Protein AF-A0A8S3EVX1-F1 (afdb_monomer)

Mean predicted aligned error: 17.31 Å

Radius of gyration: 25.65 Å; Cα contacts (8 Å, |Δi|>4): 142; chains: 1; bounding box: 61×41×68 Å

Structure (mmCIF, N/CA/C/O backbone):
data_AF-A0A8S3EVX1-F1
#
_entry.id   AF-A0A8S3EVX1-F1
#
loop_
_atom_site.group_PDB
_atom_site.id
_atom_site.type_symbol
_atom_site.label_atom_id
_atom_site.label_alt_id
_atom_site.label_comp_id
_atom_site.label_asym_id
_atom_site.label_entity_id
_atom_site.label_seq_id
_atom_site.pdbx_PDB_ins_code
_atom_site.Cartn_x
_atom_site.Cartn_y
_atom_site.Cartn_z
_atom_site.occupancy
_atom_site.B_iso_or_equiv
_atom_site.auth_seq_id
_atom_site.auth_comp_id
_atom_site.auth_asym_id
_atom_site.auth_atom_id
_atom_site.pdbx_PDB_model_num
ATOM 1 N N . THR A 1 1 ? -32.266 14.101 -33.138 1.00 54.75 1 THR A N 1
ATOM 2 C CA . THR A 1 1 ? -31.488 12.874 -32.841 1.00 54.75 1 THR A CA 1
ATOM 3 C C . THR A 1 1 ? -31.771 11.892 -33.960 1.00 54.75 1 THR A C 1
ATOM 5 O O . THR A 1 1 ? -32.894 11.907 -34.435 1.00 54.75 1 THR A O 1
ATOM 8 N N . ARG A 1 2 ? -30.788 11.143 -34.479 1.00 67.00 2 ARG A N 1
ATOM 9 C CA . ARG A 1 2 ? -31.071 10.171 -35.553 1.00 67.00 2 ARG A CA 1
ATOM 10 C C . ARG A 1 2 ? -31.815 8.979 -34.958 1.00 67.00 2 ARG A C 1
ATOM 12 O O . ARG A 1 2 ? -31.273 8.331 -34.065 1.00 67.00 2 ARG A O 1
ATOM 19 N N . ASP A 1 3 ? -33.010 8.703 -35.459 1.00 73.19 3 ASP A N 1
ATOM 20 C CA . ASP A 1 3 ? -33.790 7.548 -35.031 1.00 73.19 3 ASP A CA 1
ATOM 21 C C . ASP A 1 3 ? -33.287 6.299 -35.757 1.00 73.19 3 ASP A C 1
ATOM 23 O O . ASP A 1 3 ? -33.239 6.238 -36.987 1.00 73.19 3 ASP A O 1
ATOM 27 N N . PHE A 1 4 ? -32.838 5.306 -34.989 1.00 82.31 4 PHE A N 1
ATOM 28 C CA . PHE A 1 4 ? -32.376 4.035 -35.539 1.00 82.31 4 PHE A CA 1
ATOM 29 C C . PHE A 1 4 ? -33.546 3.062 -35.619 1.00 82.31 4 PHE A C 1
ATOM 31 O O . PHE A 1 4 ? -34.133 2.717 -34.596 1.00 82.31 4 PHE A O 1
ATOM 38 N N . ILE A 1 5 ? -33.829 2.564 -36.821 1.00 82.75 5 ILE A N 1
ATOM 39 C CA . ILE A 1 5 ? -34.886 1.577 -37.059 1.00 82.75 5 ILE A CA 1
ATOM 40 C C . ILE A 1 5 ? -34.260 0.180 -37.098 1.00 82.75 5 ILE A C 1
ATOM 42 O O . ILE A 1 5 ? -33.255 -0.049 -37.774 1.00 82.75 5 ILE A O 1
ATOM 46 N N . CYS A 1 6 ? -34.834 -0.761 -36.348 1.00 84.94 6 CYS A N 1
ATOM 47 C CA . CYS A 1 6 ? -34.442 -2.165 -36.411 1.00 84.94 6 CYS A CA 1
ATOM 48 C C . CYS A 1 6 ? -35.061 -2.823 -37.652 1.00 84.94 6 CYS A C 1
ATOM 50 O O . CYS A 1 6 ? -36.280 -2.897 -37.765 1.00 84.94 6 CYS A O 1
ATOM 52 N N . GLN A 1 7 ? -34.232 -3.346 -38.558 1.00 79.06 7 GLN A N 1
ATOM 53 C CA . GLN A 1 7 ? -34.707 -4.024 -39.774 1.00 79.06 7 GLN A CA 1
ATOM 54 C C . GLN A 1 7 ? -35.279 -5.428 -39.508 1.00 79.06 7 GLN A C 1
ATOM 56 O O . GLN A 1 7 ? -36.082 -5.915 -40.292 1.00 79.06 7 GLN A O 1
ATOM 61 N N . ASN A 1 8 ? -34.960 -6.040 -38.360 1.00 72.56 8 ASN A N 1
ATOM 62 C CA . ASN A 1 8 ? -35.580 -7.298 -37.911 1.00 72.56 8 ASN A CA 1
ATOM 63 C C . ASN A 1 8 ? -36.990 -7.082 -37.315 1.00 72.56 8 ASN A C 1
ATOM 65 O O . ASN A 1 8 ? -37.604 -8.008 -36.787 1.00 72.56 8 ASN A O 1
ATOM 69 N N . GLY A 1 9 ? -37.501 -5.848 -37.377 1.00 56.19 9 GLY A N 1
ATOM 70 C CA . GLY A 1 9 ? -38.750 -5.382 -36.781 1.00 56.19 9 GLY A CA 1
ATOM 71 C C . GLY A 1 9 ? -40.049 -5.911 -37.396 1.00 56.19 9 GLY A C 1
ATOM 72 O O . GLY A 1 9 ? -41.082 -5.298 -37.163 1.00 56.19 9 GLY A O 1
ATOM 73 N N . GLN A 1 10 ? -40.043 -7.032 -38.123 1.00 54.62 10 GLN A N 1
ATOM 74 C CA . GLN A 1 10 ? -41.270 -7.827 -38.283 1.00 54.62 10 GLN A CA 1
ATOM 75 C C . GLN A 1 10 ? -41.514 -8.755 -37.072 1.00 54.62 10 GLN A C 1
ATOM 77 O O . GLN A 1 10 ? -42.650 -9.155 -36.863 1.00 54.62 10 GLN A O 1
ATOM 82 N N . ASN A 1 11 ? -40.503 -9.004 -36.214 1.00 46.06 11 ASN A N 1
ATOM 83 C CA . ASN A 1 11 ? -40.598 -9.881 -35.032 1.00 46.06 11 ASN A CA 1
ATOM 84 C C . ASN A 1 11 ? -39.989 -9.254 -33.747 1.00 46.06 11 ASN A C 1
ATOM 86 O O . ASN A 1 11 ? -39.014 -9.758 -33.194 1.00 46.06 11 ASN A O 1
ATOM 90 N N . GLY A 1 12 ? -40.539 -8.141 -33.252 1.00 56.91 12 GLY A N 1
ATOM 91 C CA . GLY A 1 12 ? -40.397 -7.755 -31.831 1.00 56.91 12 GLY A CA 1
ATOM 92 C C . GLY A 1 12 ? -39.123 -7.023 -31.373 1.00 56.91 12 GLY A C 1
ATOM 93 O O . GLY A 1 12 ? -39.062 -6.609 -30.223 1.00 56.91 12 GLY A O 1
ATOM 94 N N . GLY A 1 13 ? -3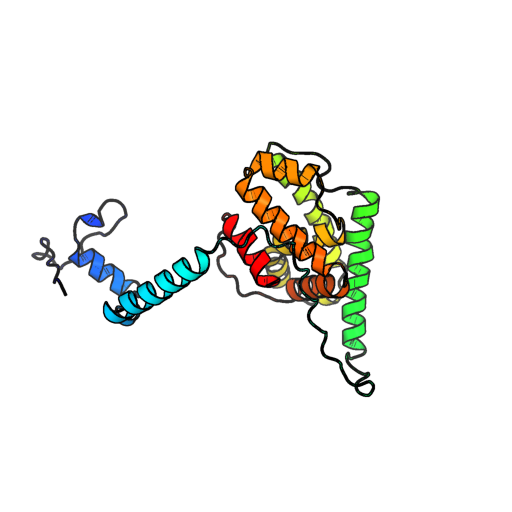8.129 -6.776 -32.232 1.00 63.50 13 GLY A N 1
ATOM 95 C CA . GLY A 1 13 ? -37.056 -5.819 -31.908 1.00 63.50 13 GLY A CA 1
ATOM 96 C C . GLY A 1 13 ? -36.052 -6.248 -30.819 1.00 63.50 13 GLY A C 1
ATOM 97 O O . GLY A 1 13 ? -35.490 -5.383 -30.149 1.00 63.50 13 GLY A O 1
ATOM 98 N N . ASP A 1 14 ? -35.751 -7.545 -30.698 1.00 77.00 14 ASP A N 1
ATOM 99 C CA . ASP A 1 14 ? -34.819 -8.107 -29.702 1.00 77.00 14 ASP A CA 1
ATOM 100 C C . ASP A 1 14 ? -33.567 -8.758 -30.326 1.00 77.00 14 ASP A C 1
ATOM 102 O O . ASP A 1 14 ? -33.247 -9.927 -30.104 1.00 77.00 14 ASP A O 1
ATOM 106 N N . CYS A 1 15 ? -32.804 -8.009 -31.130 1.00 86.94 15 CYS A N 1
ATOM 107 C CA . CYS A 1 15 ? -31.547 -8.538 -31.670 1.00 86.94 15 CYS A CA 1
ATOM 108 C C . CYS A 1 15 ? -30.557 -8.901 -30.548 1.00 86.94 15 CYS A C 1
ATOM 110 O O . CYS A 1 15 ? -30.296 -8.100 -29.646 1.00 86.94 15 CYS A O 1
ATOM 112 N N . LEU A 1 16 ? -29.921 -10.072 -30.655 1.00 85.50 16 LEU A N 1
ATOM 113 C CA . LEU A 1 16 ? -28.895 -10.518 -29.715 1.00 85.50 16 LEU A CA 1
ATOM 114 C C . LEU A 1 16 ? -27.631 -9.639 -29.810 1.00 85.50 16 LEU A C 1
ATOM 116 O O . LEU A 1 16 ? -26.871 -9.703 -30.777 1.00 85.50 16 LEU A O 1
ATOM 120 N N . ILE A 1 17 ? -27.370 -8.835 -28.775 1.00 87.69 17 ILE A N 1
ATOM 121 C CA . ILE A 1 17 ? -26.195 -7.951 -28.703 1.00 87.69 17 ILE A CA 1
ATOM 122 C C . ILE A 1 17 ? -25.054 -8.629 -27.928 1.00 87.69 17 ILE A C 1
ATOM 124 O O . ILE A 1 17 ? -25.001 -8.543 -26.695 1.00 87.69 17 ILE A O 1
ATOM 128 N N . THR A 1 18 ? -24.123 -9.250 -28.659 1.00 85.62 18 THR A N 1
ATOM 129 C CA . THR A 1 18 ? -22.833 -9.775 -28.156 1.00 85.62 18 THR A CA 1
ATOM 130 C C . THR A 1 18 ? -21.646 -8.971 -28.695 1.00 85.62 18 THR A C 1
ATOM 132 O O . THR A 1 18 ? -21.810 -8.119 -29.569 1.00 85.62 18 THR A O 1
ATOM 135 N N . TYR A 1 19 ? -20.425 -9.256 -28.226 1.00 85.00 19 TYR A N 1
ATOM 136 C CA . TYR A 1 19 ? -19.199 -8.626 -28.739 1.00 85.00 19 TYR A CA 1
ATOM 137 C C . TYR A 1 19 ? -19.076 -8.699 -30.274 1.00 85.00 19 TYR A C 1
ATOM 139 O O . TYR A 1 19 ? -18.736 -7.693 -30.900 1.00 85.00 19 TYR A O 1
ATOM 147 N N . LYS A 1 20 ? -19.414 -9.855 -30.869 1.00 80.88 20 LYS A N 1
ATOM 148 C CA . LYS A 1 20 ? -19.342 -10.091 -32.321 1.00 80.88 20 LYS A CA 1
ATOM 149 C C . LYS A 1 20 ? -20.472 -9.389 -33.089 1.00 80.88 20 LYS A C 1
ATOM 151 O O . LYS A 1 20 ? -20.213 -8.787 -34.124 1.00 80.88 20 LYS A O 1
ATOM 156 N N . TYR A 1 21 ? -21.702 -9.399 -32.564 1.00 82.31 21 TYR A N 1
ATOM 157 C CA . TYR A 1 21 ? -22.899 -8.949 -33.300 1.00 82.31 21 TYR A CA 1
ATOM 158 C C . TYR A 1 21 ? -23.427 -7.559 -32.901 1.00 82.31 21 TYR A C 1
ATOM 160 O O . TYR A 1 21 ? -24.409 -7.071 -33.452 1.00 82.31 21 TYR A O 1
ATOM 168 N N . ARG A 1 22 ? -22.765 -6.850 -31.977 1.00 87.44 22 ARG A N 1
ATOM 169 C CA . ARG A 1 22 ? -23.201 -5.515 -31.511 1.00 87.44 22 ARG A CA 1
ATOM 170 C C . ARG A 1 22 ? -23.267 -4.438 -32.596 1.00 87.44 22 ARG A C 1
ATOM 172 O O . ARG A 1 22 ? -23.933 -3.433 -32.389 1.00 87.44 22 ARG A O 1
ATOM 179 N N . ARG A 1 23 ? -22.565 -4.594 -33.722 1.00 88.69 23 ARG A N 1
ATOM 180 C CA . ARG A 1 23 ? -22.612 -3.633 -34.843 1.00 88.69 23 ARG A CA 1
ATOM 181 C C . ARG A 1 23 ? -23.749 -3.918 -35.829 1.00 88.69 23 ARG A C 1
ATOM 183 O O . ARG A 1 23 ? -24.025 -3.073 -36.668 1.00 88.69 23 ARG A O 1
ATOM 190 N N . SER A 1 24 ? -24.412 -5.069 -35.710 1.00 87.12 24 SER A N 1
ATOM 191 C CA . SER A 1 24 ? -25.430 -5.526 -36.660 1.00 87.12 24 SER A CA 1
ATOM 192 C C . SER A 1 24 ? -26.769 -4.798 -36.512 1.00 87.12 24 SER A C 1
ATOM 194 O O . SER A 1 24 ? -27.521 -4.716 -37.473 1.00 87.12 24 SER A O 1
ATOM 196 N N . CYS A 1 25 ? -27.080 -4.249 -35.333 1.00 90.38 25 CYS A N 1
ATOM 197 C CA . CYS A 1 25 ? -28.297 -3.464 -35.128 1.00 90.38 25 CYS A CA 1
ATOM 198 C C . CYS A 1 25 ? -28.059 -2.307 -34.151 1.00 90.38 25 CYS A C 1
ATOM 200 O O . CYS A 1 25 ? -27.952 -2.507 -32.939 1.00 90.38 25 CYS A O 1
ATOM 202 N N . ASN A 1 26 ? -28.018 -1.080 -34.680 1.00 88.94 26 ASN A N 1
ATOM 203 C CA . ASN A 1 26 ? -27.838 0.130 -33.873 1.00 88.94 26 ASN A CA 1
ATOM 204 C C . ASN A 1 26 ? -29.051 0.421 -32.976 1.00 88.94 26 ASN A C 1
ATOM 206 O O . ASN A 1 26 ? -28.868 0.890 -31.856 1.00 88.94 26 ASN A O 1
ATOM 210 N N . CYS A 1 27 ? -30.264 0.084 -33.430 1.00 89.75 27 CYS A N 1
ATOM 211 C CA . CYS A 1 27 ? -31.504 0.264 -32.671 1.00 89.75 27 CYS A CA 1
ATOM 212 C C . CYS A 1 27 ? -31.501 -0.571 -31.378 1.00 89.75 27 CYS A C 1
ATOM 214 O O . CYS A 1 27 ? -31.505 -0.021 -30.277 1.00 89.75 27 CYS A O 1
ATOM 216 N N . CYS A 1 28 ? -31.378 -1.899 -31.492 1.00 90.44 28 CYS A N 1
ATOM 217 C CA . CYS A 1 28 ? -31.376 -2.798 -30.333 1.00 90.44 28 CYS A CA 1
ATOM 218 C C . CYS A 1 28 ? -30.147 -2.593 -29.435 1.00 90.44 28 CYS A C 1
ATOM 220 O O . CYS A 1 28 ? -30.240 -2.739 -28.216 1.00 90.44 28 CYS A O 1
ATOM 222 N N . ARG A 1 29 ? -28.996 -2.207 -30.006 1.00 91.81 29 ARG A N 1
ATOM 223 C CA . ARG A 1 29 ? -27.819 -1.821 -29.216 1.00 91.81 29 ARG A CA 1
ATOM 224 C C . ARG A 1 29 ? -28.113 -0.602 -28.346 1.00 91.81 29 ARG A C 1
ATOM 226 O O . ARG A 1 29 ? -27.824 -0.644 -27.153 1.00 91.81 29 ARG A O 1
ATOM 233 N N . LEU A 1 30 ? -28.683 0.453 -28.926 1.00 90.38 30 LEU A N 1
ATOM 234 C CA . LEU A 1 30 ? -29.027 1.671 -28.197 1.00 90.38 30 LEU A CA 1
ATOM 235 C C . LEU A 1 30 ? -30.086 1.391 -27.118 1.00 90.38 30 LEU A C 1
ATOM 237 O O . LEU A 1 30 ? -29.926 1.825 -25.980 1.00 90.38 30 LEU A O 1
ATOM 241 N N . ALA A 1 31 ? -31.106 0.587 -27.428 1.00 88.69 31 ALA A N 1
ATOM 242 C CA . ALA A 1 31 ? -32.104 0.155 -26.449 1.00 88.69 31 ALA A CA 1
ATOM 243 C C . ALA A 1 31 ? -31.476 -0.628 -25.280 1.00 88.69 31 ALA A C 1
ATOM 245 O O . ALA A 1 31 ? -31.817 -0.400 -24.119 1.00 88.69 31 ALA A O 1
ATOM 246 N N . LYS A 1 32 ? -30.513 -1.520 -25.557 1.00 89.69 32 LYS A N 1
ATOM 247 C CA . LYS A 1 32 ? -29.765 -2.237 -24.512 1.00 89.69 32 LYS A CA 1
ATOM 248 C C . LYS A 1 32 ? -28.934 -1.287 -23.645 1.00 89.69 32 LYS A C 1
ATOM 250 O O . LYS A 1 32 ? -28.920 -1.484 -22.438 1.00 89.69 32 LYS A O 1
ATOM 255 N N . CYS A 1 33 ? -28.298 -0.258 -24.216 1.00 91.56 33 CYS A N 1
ATOM 256 C CA . CYS A 1 33 ? -27.561 0.762 -23.455 1.00 91.56 33 CYS A CA 1
ATOM 257 C C . CYS A 1 33 ? -28.442 1.444 -22.393 1.00 91.56 33 CYS A C 1
ATOM 259 O O . CYS A 1 33 ? -28.028 1.580 -21.245 1.00 91.56 33 CYS A O 1
ATOM 261 N N . PHE A 1 34 ? -29.678 1.807 -22.743 1.00 89.69 34 PHE A N 1
ATOM 262 C CA . PHE A 1 34 ? -30.626 2.361 -21.771 1.00 89.69 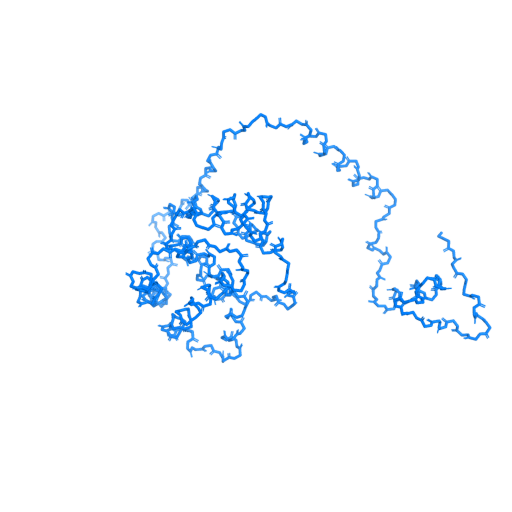34 PHE A CA 1
ATOM 263 C C . PHE A 1 34 ? -31.099 1.315 -20.752 1.00 89.69 34 PHE A C 1
ATOM 265 O O . PHE A 1 34 ? -31.169 1.614 -19.563 1.00 89.69 34 PHE A O 1
ATOM 272 N N . ARG A 1 35 ? -31.348 0.070 -21.184 1.00 88.06 35 ARG A N 1
ATOM 273 C CA . ARG A 1 35 ? -31.759 -1.041 -20.304 1.00 88.06 35 ARG A CA 1
ATOM 274 C C . ARG A 1 35 ? -30.731 -1.356 -19.215 1.00 88.06 35 ARG A C 1
ATOM 276 O O . ARG A 1 35 ? -31.119 -1.712 -18.111 1.00 88.06 35 ARG A O 1
ATOM 283 N N . VAL A 1 36 ? -29.437 -1.214 -19.515 1.00 89.56 36 VAL A N 1
ATOM 284 C CA . VAL A 1 36 ? -28.352 -1.388 -18.530 1.00 89.56 36 VAL A CA 1
ATOM 285 C C . VAL A 1 36 ? -28.108 -0.139 -17.669 1.00 89.56 36 VAL A C 1
ATOM 287 O O . VAL A 1 36 ? -27.179 -0.129 -16.872 1.00 89.56 36 VAL A O 1
ATOM 290 N N . GLY A 1 37 ? -28.925 0.912 -17.816 1.00 89.88 37 GLY A N 1
ATOM 291 C CA . GLY A 1 37 ? -28.931 2.073 -16.922 1.00 89.88 37 GLY A CA 1
ATOM 292 C C . GLY A 1 37 ? -28.188 3.315 -17.419 1.00 89.88 37 GLY A C 1
ATOM 293 O O . GLY A 1 37 ? -28.047 4.269 -16.655 1.00 89.88 37 GLY A O 1
ATOM 294 N N . MET A 1 38 ? -27.728 3.364 -18.678 1.00 93.00 38 MET A N 1
ATOM 295 C CA . MET A 1 38 ? -27.122 4.591 -19.218 1.00 93.00 38 MET A CA 1
ATOM 296 C C . MET A 1 38 ? -28.178 5.698 -19.327 1.00 93.00 38 MET A C 1
ATOM 298 O O . MET A 1 38 ? -29.242 5.482 -19.900 1.00 93.00 38 MET A O 1
ATOM 302 N N . LYS A 1 39 ? -27.892 6.901 -18.820 1.00 89.25 39 LYS A N 1
ATOM 303 C CA . LYS A 1 39 ? -28.819 8.044 -18.867 1.00 89.25 39 LYS A CA 1
ATOM 304 C C . LYS A 1 39 ? -28.358 9.082 -19.883 1.00 89.25 39 LYS A C 1
ATOM 306 O O . LYS A 1 39 ? -27.213 9.522 -19.847 1.00 89.25 39 LYS A O 1
ATOM 311 N N . LYS A 1 40 ? -29.273 9.535 -20.748 1.00 85.88 40 LYS A N 1
ATOM 312 C CA . LYS A 1 40 ? -28.997 10.607 -21.723 1.00 85.88 40 LYS A CA 1
ATOM 313 C C . LYS A 1 40 ? -28.598 11.922 -21.040 1.00 85.88 40 LYS A C 1
ATOM 315 O O . LYS A 1 40 ? -27.782 12.646 -21.585 1.00 85.88 40 LYS A O 1
ATOM 320 N N . SER A 1 41 ? -29.116 12.185 -19.838 1.00 83.31 41 SER A N 1
ATOM 321 C CA . SER A 1 41 ? -28.788 13.370 -19.032 1.00 83.31 41 SER A CA 1
ATOM 322 C C . SER A 1 41 ? -27.327 13.440 -18.575 1.00 83.31 41 SER A C 1
ATOM 324 O O . SER A 1 41 ? -26.903 14.481 -18.099 1.00 83.31 41 SER A O 1
ATOM 326 N N . PHE A 1 42 ? -26.563 12.347 -18.679 1.00 85.25 42 PHE A N 1
ATOM 327 C CA . PHE A 1 42 ? -25.130 12.317 -18.356 1.00 85.25 42 PHE A CA 1
ATOM 328 C C . PHE A 1 42 ? -24.237 12.400 -19.600 1.00 85.25 42 PHE A C 1
ATOM 330 O O . PHE A 1 42 ? -23.014 12.317 -19.500 1.00 85.25 42 PHE A O 1
ATOM 337 N N . ILE A 1 43 ? -24.837 12.560 -20.781 1.00 85.62 43 ILE A N 1
ATOM 338 C CA . ILE A 1 43 ? -24.121 12.885 -22.010 1.00 85.62 43 ILE A CA 1
ATOM 339 C C . ILE A 1 43 ? -24.107 14.407 -22.111 1.00 85.62 43 ILE A C 1
ATOM 341 O O . ILE A 1 43 ? -25.172 15.015 -22.160 1.00 85.62 43 ILE A O 1
ATOM 345 N N . LEU A 1 44 ? -22.910 14.997 -22.146 1.00 85.75 44 LEU A N 1
ATOM 346 C CA . LEU A 1 44 ? -22.753 16.440 -22.334 1.00 85.75 44 LEU A CA 1
ATOM 347 C C . LEU A 1 44 ? -23.465 16.879 -23.607 1.00 85.75 44 LEU A C 1
ATOM 349 O O . LEU A 1 44 ? -23.314 16.248 -24.661 1.00 85.75 44 LEU A O 1
ATOM 353 N N . THR A 1 45 ? -24.191 17.978 -23.494 1.00 88.19 45 THR A N 1
ATOM 354 C CA . THR A 1 45 ? -24.701 18.720 -24.643 1.00 88.19 45 THR A CA 1
ATOM 355 C C . THR A 1 45 ? -23.546 19.236 -25.502 1.00 88.19 45 THR A C 1
ATOM 357 O O . THR A 1 45 ? -22.384 19.265 -25.073 1.00 88.19 45 THR A O 1
ATOM 360 N N . ASP A 1 46 ? -23.846 19.608 -26.744 1.00 87.88 46 ASP A N 1
ATOM 361 C CA . ASP A 1 46 ? -22.818 20.122 -27.647 1.00 87.88 46 ASP A CA 1
ATOM 362 C C . ASP A 1 46 ? -22.236 21.441 -27.102 1.00 87.88 46 ASP A C 1
ATOM 364 O O . ASP A 1 46 ? -21.019 21.636 -27.145 1.00 87.88 46 ASP A O 1
ATOM 368 N N . GLU A 1 47 ? -23.061 22.261 -26.444 1.00 88.12 47 GLU A N 1
ATOM 369 C CA . GLU A 1 47 ? -22.661 23.498 -25.768 1.00 88.12 47 GLU A CA 1
ATOM 370 C C . GLU A 1 47 ? -21.733 23.243 -24.561 1.00 88.12 47 GLU A C 1
ATOM 372 O O . GLU A 1 47 ? -20.698 23.904 -24.399 1.00 88.12 47 GLU A O 1
ATOM 377 N N . GLU A 1 48 ? -22.050 22.257 -23.714 1.00 85.44 48 GLU A N 1
ATOM 378 C CA . GLU A 1 48 ? -21.208 21.878 -22.568 1.00 85.44 48 GLU A CA 1
ATOM 379 C C . GLU A 1 48 ? -19.884 21.248 -23.013 1.00 85.44 48 GLU A C 1
ATOM 381 O O . GLU A 1 48 ? -18.832 21.490 -22.408 1.00 85.44 48 GLU A O 1
ATOM 386 N N . ARG A 1 49 ? -19.909 20.448 -24.086 1.00 85.94 49 ARG A N 1
ATOM 387 C CA . ARG A 1 49 ? -18.701 19.869 -24.682 1.00 85.94 49 ARG A CA 1
ATOM 388 C C . ARG A 1 49 ? -17.804 20.966 -25.243 1.00 85.94 49 ARG A C 1
ATOM 390 O O . ARG A 1 49 ? -16.597 20.922 -25.006 1.00 85.94 49 ARG A O 1
ATOM 397 N N . GLU A 1 50 ? -18.359 21.939 -25.958 1.00 87.38 50 GLU A N 1
ATOM 398 C CA . GLU A 1 50 ? -17.586 23.056 -26.499 1.00 87.38 50 GLU A CA 1
ATOM 399 C C . GLU A 1 50 ? -16.977 23.910 -25.378 1.00 87.38 50 GLU A C 1
ATOM 401 O O . GLU A 1 50 ? -15.792 24.242 -25.429 1.00 87.38 50 GLU A O 1
ATOM 406 N N . SER A 1 51 ? -17.740 24.174 -24.315 1.00 86.00 51 SER A N 1
ATOM 407 C CA . SER A 1 51 ? -17.254 24.897 -23.134 1.00 86.00 51 SER A CA 1
ATOM 408 C C . SER A 1 51 ? -16.109 24.152 -22.440 1.00 86.00 51 SER A C 1
ATOM 410 O O . SER A 1 51 ? -15.063 24.739 -22.155 1.00 86.00 51 SER A O 1
ATOM 412 N N . ARG A 1 52 ? -16.239 22.830 -22.251 1.00 82.69 52 ARG A N 1
ATOM 413 C CA . ARG A 1 52 ? -15.154 21.991 -21.718 1.00 82.69 52 ARG A CA 1
ATOM 414 C C . ARG A 1 52 ? -13.930 22.012 -22.635 1.00 82.69 52 ARG A C 1
ATOM 416 O O . ARG A 1 52 ? -12.810 22.129 -22.144 1.00 82.69 52 ARG A O 1
ATOM 423 N N . ASN A 1 53 ? -14.122 21.921 -23.949 1.00 84.62 53 ASN A N 1
ATOM 424 C CA . ASN A 1 53 ? -13.028 21.945 -24.919 1.00 84.62 53 ASN A CA 1
ATOM 425 C C . ASN A 1 53 ? -12.283 23.286 -24.913 1.00 84.62 53 ASN A C 1
ATOM 427 O O . ASN A 1 53 ? -11.056 23.275 -24.991 1.00 84.62 53 ASN A O 1
ATOM 431 N N . LYS A 1 54 ? -12.987 24.416 -24.757 1.00 86.81 54 LYS A N 1
ATOM 432 C CA . LYS A 1 54 ? -12.378 25.748 -24.595 1.00 86.81 54 LYS A CA 1
ATOM 433 C C . LYS A 1 54 ? -11.514 25.814 -23.338 1.00 86.81 54 LYS A C 1
ATOM 435 O O . LYS A 1 54 ? -10.338 26.145 -23.439 1.00 86.81 54 LYS A O 1
ATOM 440 N N . VAL A 1 55 ? -12.036 25.370 -22.193 1.00 81.75 55 VAL A N 1
ATOM 441 C CA . VAL A 1 55 ? -11.272 25.313 -20.931 1.00 81.75 55 VAL A CA 1
ATOM 442 C C . VAL A 1 55 ? -10.045 24.402 -21.057 1.00 81.75 55 VAL A C 1
ATOM 444 O O . VAL A 1 55 ? -8.954 24.750 -20.607 1.00 81.75 55 VAL A O 1
ATOM 447 N N . VAL A 1 56 ? -10.182 23.241 -21.701 1.00 75.94 56 VAL A N 1
ATOM 448 C CA . VAL A 1 56 ? -9.062 22.314 -21.926 1.00 75.94 56 VAL A CA 1
ATOM 449 C C . VAL A 1 56 ? -8.028 22.910 -22.884 1.00 75.94 56 VAL A C 1
ATOM 451 O O . VAL A 1 56 ? -6.832 22.767 -22.633 1.00 75.94 56 VAL A O 1
ATOM 454 N N . ALA A 1 57 ? -8.451 23.589 -23.951 1.00 80.44 57 ALA A N 1
ATOM 455 C CA . ALA A 1 57 ? -7.558 24.261 -24.891 1.00 80.44 57 ALA A CA 1
ATOM 456 C C . ALA A 1 57 ? -6.807 25.420 -24.221 1.00 80.44 57 ALA A C 1
ATOM 458 O O . ALA A 1 57 ? -5.586 25.502 -24.340 1.00 80.44 57 ALA A O 1
ATOM 459 N N . GLU A 1 58 ? -7.493 26.249 -23.434 1.00 80.94 58 GLU A N 1
ATOM 460 C CA . GLU A 1 58 ? -6.875 27.307 -22.631 1.00 80.94 58 GLU A CA 1
ATOM 461 C C . GLU A 1 58 ? -5.882 26.742 -21.608 1.00 80.94 58 GLU A C 1
ATOM 463 O O . GLU A 1 58 ? -4.770 27.253 -21.475 1.00 80.94 58 GLU A O 1
ATOM 468 N N . ASN A 1 59 ? -6.225 25.646 -20.928 1.00 72.00 59 ASN A N 1
ATOM 469 C CA . ASN A 1 59 ? -5.318 24.975 -19.996 1.00 72.00 59 ASN A CA 1
ATOM 470 C C . ASN A 1 59 ? -4.114 24.340 -20.708 1.00 72.00 59 ASN A C 1
ATOM 472 O O . ASN A 1 59 ? -3.009 24.352 -20.169 1.00 72.00 59 ASN A O 1
ATOM 476 N N . ARG A 1 60 ? -4.284 23.828 -21.933 1.00 74.25 60 ARG A N 1
ATOM 477 C CA . ARG A 1 60 ? -3.177 23.340 -22.773 1.00 74.25 60 ARG A CA 1
ATOM 478 C C . ARG A 1 60 ? -2.270 24.477 -23.241 1.00 74.25 60 ARG A C 1
ATOM 480 O O . ARG A 1 60 ? -1.057 24.313 -23.204 1.00 74.25 60 ARG A O 1
ATOM 487 N N . LEU A 1 61 ? -2.823 25.636 -23.595 1.00 73.19 61 LEU A N 1
ATOM 488 C CA . LEU A 1 61 ? -2.044 26.833 -23.935 1.00 73.19 61 LEU A CA 1
ATOM 489 C C . LEU A 1 61 ? -1.281 27.381 -22.719 1.00 73.19 61 LEU A C 1
ATOM 491 O O . LEU A 1 61 ? -0.116 27.752 -22.846 1.00 73.19 61 LEU A O 1
ATOM 495 N N . LYS A 1 62 ? -1.881 27.345 -21.521 1.00 68.12 62 LYS A N 1
ATOM 496 C CA . LYS A 1 62 ? -1.189 27.648 -20.254 1.00 68.12 62 LYS A CA 1
ATOM 497 C C . LYS A 1 62 ? -0.056 26.653 -19.962 1.00 68.12 62 LYS A C 1
ATOM 499 O O . LYS A 1 62 ? 0.985 27.062 -19.459 1.00 68.12 62 LYS A O 1
ATOM 504 N N . ARG A 1 63 ? -0.229 25.376 -20.327 1.00 60.84 63 ARG A N 1
ATOM 505 C CA . ARG A 1 63 ? 0.783 24.306 -20.212 1.00 60.84 63 ARG A CA 1
ATOM 506 C C . ARG A 1 63 ? 1.852 24.321 -21.319 1.00 60.84 63 ARG A C 1
ATOM 508 O O . ARG A 1 63 ? 2.900 23.718 -21.133 1.00 60.84 63 ARG A O 1
ATOM 515 N N . GLY A 1 64 ? 1.626 25.027 -22.433 1.00 49.31 64 GLY A N 1
ATOM 516 C CA . GLY A 1 64 ? 2.587 25.196 -23.537 1.00 49.31 64 GLY A CA 1
ATOM 517 C C . GLY A 1 64 ? 3.795 26.077 -23.195 1.00 49.31 64 GLY A C 1
ATOM 518 O O . GLY A 1 64 ? 4.767 26.123 -23.945 1.00 49.31 64 GLY A O 1
ATOM 519 N N . LYS A 1 65 ? 3.776 26.740 -22.035 1.00 47.78 65 LYS A N 1
ATOM 520 C CA . LYS A 1 65 ? 4.992 27.230 -21.391 1.00 47.78 65 LYS A CA 1
ATOM 521 C C . LYS A 1 65 ? 5.599 26.062 -20.623 1.00 47.78 65 LYS A C 1
ATOM 523 O O . LYS A 1 65 ? 5.269 25.865 -19.459 1.00 47.78 65 LYS A O 1
ATOM 528 N N . ILE A 1 66 ? 6.468 25.295 -21.284 1.00 40.69 66 ILE A N 1
ATOM 529 C CA . ILE A 1 66 ? 7.415 24.410 -20.597 1.00 40.69 66 ILE A CA 1
ATOM 530 C C . ILE A 1 66 ? 8.067 25.269 -19.507 1.00 40.69 66 ILE A C 1
ATOM 532 O O . ILE A 1 66 ? 8.723 26.263 -19.847 1.00 40.69 66 ILE A O 1
ATOM 536 N N . PRO A 1 67 ? 7.872 24.980 -18.210 1.00 39.19 67 PRO A N 1
ATOM 537 C CA . PRO A 1 67 ? 8.705 25.604 -17.209 1.00 39.19 67 PRO A CA 1
ATOM 538 C C . PRO A 1 67 ? 10.127 25.156 -17.549 1.00 39.19 67 PRO A C 1
ATOM 540 O O . PRO A 1 67 ? 10.390 23.954 -17.598 1.00 39.19 67 PRO A O 1
ATOM 543 N N . LYS A 1 68 ? 11.041 26.103 -17.820 1.00 37.97 68 LYS A N 1
ATOM 544 C CA . LYS A 1 68 ? 12.489 25.842 -17.690 1.00 37.97 68 LYS A CA 1
ATOM 545 C C . LYS A 1 68 ? 12.675 24.986 -16.440 1.00 37.97 68 LYS A C 1
ATOM 547 O O . LYS A 1 68 ? 11.986 25.340 -15.484 1.00 37.97 68 LYS A O 1
ATOM 552 N N . PRO A 1 69 ? 13.525 23.936 -16.443 1.00 37.16 69 PRO A N 1
ATOM 553 C CA . PRO A 1 69 ? 13.628 22.971 -15.349 1.00 37.16 69 PRO A CA 1
ATOM 554 C C . PRO A 1 69 ? 13.582 23.735 -14.037 1.00 37.16 69 PRO A C 1
ATOM 556 O O . PRO A 1 69 ? 14.518 24.457 -13.690 1.00 37.16 69 PRO A O 1
ATOM 559 N N . GLN A 1 70 ? 12.404 23.717 -13.414 1.00 37.19 70 GLN A N 1
ATOM 560 C CA . GLN A 1 70 ? 12.193 24.449 -12.190 1.00 37.19 70 GLN A CA 1
ATOM 561 C C . GLN A 1 70 ? 12.957 23.613 -11.194 1.00 37.19 70 GLN A C 1
ATOM 563 O O . GLN A 1 70 ? 12.595 22.464 -10.945 1.00 37.19 70 GLN A O 1
ATOM 568 N N . THR A 1 71 ? 14.063 24.175 -10.713 1.00 33.81 71 THR A N 1
ATOM 569 C CA . THR A 1 71 ? 14.700 23.785 -9.465 1.00 33.81 71 THR A CA 1
ATOM 570 C C . THR A 1 71 ? 13.587 23.342 -8.536 1.00 33.81 71 THR A C 1
ATOM 572 O O . THR A 1 71 ? 12.661 24.127 -8.331 1.00 33.81 71 THR A O 1
ATOM 575 N N . ILE A 1 72 ? 13.624 22.085 -8.092 1.00 38.75 72 ILE A N 1
ATOM 576 C CA . ILE A 1 72 ? 12.649 21.515 -7.165 1.00 38.75 72 ILE A CA 1
ATOM 577 C C . ILE A 1 72 ? 12.483 22.536 -6.040 1.00 38.75 72 ILE A C 1
ATOM 579 O O . ILE A 1 72 ? 13.368 22.711 -5.204 1.00 38.75 72 ILE A O 1
ATOM 583 N N . VAL A 1 73 ? 11.394 23.305 -6.084 1.00 34.91 73 VAL A N 1
ATOM 584 C CA . VAL A 1 73 ? 11.021 24.162 -4.973 1.00 34.91 73 VAL A CA 1
ATOM 585 C C . VAL A 1 73 ? 10.448 23.166 -3.997 1.00 34.91 73 VAL A C 1
ATOM 587 O O . VAL A 1 73 ? 9.336 22.683 -4.202 1.00 34.91 73 VAL A O 1
ATOM 590 N N . TRP A 1 74 ? 11.266 22.787 -3.015 1.00 40.38 74 TRP A N 1
ATOM 591 C CA . TRP A 1 74 ? 10.847 22.079 -1.817 1.00 40.38 74 TRP A CA 1
ATOM 592 C C . TRP A 1 74 ? 9.452 22.577 -1.454 1.00 40.38 74 TRP A C 1
ATOM 594 O O . TRP A 1 74 ? 9.285 23.772 -1.186 1.00 40.38 74 TRP A O 1
ATOM 604 N N . MET A 1 75 ? 8.443 21.702 -1.541 1.00 40.44 75 MET A N 1
ATOM 605 C CA . MET A 1 75 ? 7.127 22.018 -1.002 1.00 40.44 75 MET A CA 1
ATOM 606 C C . MET A 1 75 ? 7.380 22.515 0.415 1.00 40.44 75 MET A C 1
ATOM 608 O O . MET A 1 75 ? 7.964 21.796 1.225 1.00 40.44 75 MET A O 1
ATOM 612 N N . GLN A 1 76 ? 7.029 23.774 0.692 1.00 44.00 76 GLN A N 1
ATOM 613 C CA . GLN A 1 76 ? 7.009 24.240 2.068 1.00 44.00 76 GLN A CA 1
ATOM 614 C C . GLN A 1 76 ? 6.112 23.264 2.812 1.00 44.00 76 GLN A C 1
ATOM 616 O O . GLN A 1 76 ? 4.927 23.163 2.485 1.00 44.00 76 GLN A O 1
ATOM 621 N N . LEU A 1 77 ? 6.712 22.519 3.745 1.00 42.16 77 LEU A N 1
ATOM 622 C CA . LEU A 1 77 ? 6.008 21.597 4.621 1.00 42.16 77 LEU A CA 1
ATOM 623 C C . LEU A 1 77 ? 4.735 22.312 5.098 1.00 42.16 77 LEU A C 1
ATOM 625 O O . LEU A 1 77 ? 4.851 23.465 5.544 1.00 42.16 77 LEU A O 1
ATOM 629 N N . PRO A 1 78 ? 3.535 21.717 4.944 1.00 46.50 78 PRO A N 1
ATOM 630 C CA . PRO A 1 78 ? 2.305 22.340 5.402 1.00 46.50 78 PRO A CA 1
ATOM 631 C C . PRO A 1 78 ? 2.527 22.842 6.823 1.00 46.50 78 PRO A C 1
ATOM 633 O O . PRO A 1 78 ? 2.944 22.076 7.691 1.00 46.50 78 PRO A O 1
ATOM 636 N N . LYS A 1 79 ? 2.333 24.146 7.057 1.00 46.81 79 LYS A N 1
ATOM 637 C CA . LYS A 1 79 ? 2.454 24.689 8.411 1.00 46.81 79 LYS A CA 1
ATOM 638 C C . LYS A 1 79 ? 1.413 23.973 9.260 1.00 46.81 79 LYS A C 1
ATOM 640 O O . LYS A 1 79 ? 0.220 24.225 9.094 1.00 46.81 79 LYS A O 1
ATOM 645 N N . LEU A 1 80 ? 1.874 23.069 10.125 1.00 50.75 80 LEU A N 1
ATOM 646 C CA . LEU A 1 80 ? 1.037 22.420 11.124 1.00 50.75 80 LEU A CA 1
ATOM 647 C C . LEU A 1 80 ? 0.273 23.523 11.859 1.00 50.75 80 LEU A C 1
ATOM 649 O O . LEU A 1 80 ? 0.859 24.541 12.240 1.00 50.75 80 LEU A O 1
ATOM 653 N N . LEU A 1 81 ? -1.045 23.355 11.981 1.00 50.69 81 LEU A N 1
ATOM 654 C CA . LEU A 1 81 ? -1.900 24.307 12.685 1.00 50.69 81 LEU A CA 1
ATOM 655 C C . LEU A 1 81 ? -1.286 24.568 14.063 1.00 50.69 81 LEU A C 1
ATOM 657 O O . LEU A 1 81 ? -1.076 23.637 14.838 1.00 50.69 81 LEU A O 1
ATOM 661 N N . SER A 1 82 ? -0.966 25.827 14.364 1.00 47.22 82 SER A N 1
ATOM 662 C CA . SER A 1 82 ? -0.444 26.197 15.675 1.00 47.22 82 SER A CA 1
ATOM 663 C C . SER A 1 82 ? -1.567 26.038 16.693 1.00 47.22 82 SER A C 1
ATOM 665 O O . SER A 1 82 ? -2.454 26.892 16.783 1.00 47.22 82 SER A O 1
ATOM 667 N N . VAL A 1 83 ? -1.567 24.928 17.423 1.00 52.25 83 VAL A N 1
ATOM 668 C CA . VAL A 1 83 ? -2.562 24.705 18.466 1.00 52.25 83 VAL A CA 1
ATOM 669 C C . VAL A 1 83 ? -2.120 25.407 19.750 1.00 52.25 83 VAL A C 1
ATOM 671 O O . VAL A 1 83 ? -0.936 25.446 20.081 1.00 52.25 83 VAL A O 1
ATOM 674 N N . SER A 1 84 ? -3.078 26.022 20.445 1.00 53.12 84 SER A N 1
ATOM 675 C CA . SER A 1 84 ? -2.841 26.765 21.685 1.00 53.12 84 SER A CA 1
ATOM 676 C C . SER A 1 84 ? -2.182 25.878 22.761 1.00 53.12 84 SER A C 1
ATOM 678 O O . SER A 1 84 ? -2.552 24.708 22.888 1.00 53.12 84 SER A O 1
ATOM 680 N N . PRO A 1 85 ? -1.271 26.418 23.596 1.00 54.25 85 PRO A N 1
ATOM 681 C CA . PRO A 1 85 ? -0.655 25.682 24.707 1.00 54.25 85 PRO A CA 1
ATOM 682 C C . PRO A 1 85 ? -1.658 25.126 25.734 1.00 54.25 85 PRO A C 1
ATOM 684 O O . PRO A 1 85 ? -1.339 24.187 26.457 1.00 54.25 85 PRO A O 1
ATOM 687 N N . ASN A 1 86 ? -2.877 25.679 25.793 1.00 52.91 86 ASN A N 1
ATOM 688 C CA . ASN A 1 86 ? -3.888 25.324 26.796 1.00 52.91 86 ASN A CA 1
ATOM 689 C C . ASN A 1 86 ? -4.795 24.137 26.419 1.00 52.91 86 ASN A C 1
ATOM 691 O O . ASN A 1 86 ? -5.683 23.792 27.194 1.00 52.91 86 ASN A O 1
ATOM 695 N N . SER A 1 87 ? -4.593 23.493 25.270 1.00 54.62 87 SER A N 1
ATOM 696 C CA . SER A 1 87 ? -5.393 22.338 24.823 1.00 54.62 87 SER A CA 1
ATOM 697 C C . SER A 1 87 ? -4.708 20.981 25.064 1.00 54.62 87 SER A C 1
ATOM 699 O O . SER A 1 87 ? -5.018 20.005 24.395 1.00 54.62 87 SER A O 1
ATOM 701 N N . ALA A 1 88 ? -3.797 20.898 26.041 1.00 50.03 88 ALA A N 1
ATOM 702 C CA . ALA A 1 88 ? -2.904 19.763 26.329 1.00 50.03 88 ALA A CA 1
ATOM 703 C C . ALA A 1 88 ? -3.558 18.442 26.827 1.00 50.03 88 ALA A C 1
ATOM 705 O O . ALA A 1 88 ? -2.925 17.667 27.538 1.00 50.03 88 ALA A O 1
ATOM 706 N N . GLN A 1 89 ? -4.794 18.139 26.430 1.00 61.75 89 GLN A N 1
ATOM 707 C CA . GLN A 1 89 ? -5.370 16.790 26.483 1.00 61.75 89 GLN A CA 1
ATOM 708 C C . GLN A 1 89 ? -5.934 16.447 25.102 1.00 61.75 89 GLN A C 1
ATOM 710 O O . GLN A 1 89 ? -7.133 16.553 24.862 1.00 61.75 89 GLN A O 1
ATOM 715 N N . TYR A 1 90 ? -5.054 16.086 24.165 1.00 66.50 90 TYR A N 1
ATOM 716 C CA . TYR A 1 90 ? -5.463 15.754 22.793 1.00 66.50 90 TYR A CA 1
ATOM 717 C C . TYR A 1 90 ? -5.888 14.291 22.617 1.00 66.50 90 TYR A C 1
ATOM 719 O O . TYR A 1 90 ? -6.594 13.986 21.661 1.00 66.50 90 TYR A O 1
ATOM 727 N N . LEU A 1 91 ? -5.494 13.393 23.525 1.00 68.94 91 LEU A N 1
ATOM 728 C CA . LEU A 1 91 ? -5.840 11.972 23.478 1.00 68.94 91 LEU A CA 1
ATOM 729 C C . LEU A 1 91 ? -6.261 11.485 24.862 1.00 68.94 91 LEU A C 1
ATOM 731 O O . LEU A 1 91 ? -5.686 11.884 25.876 1.00 68.94 91 LEU A O 1
ATOM 735 N N . SER A 1 92 ? -7.278 10.623 24.903 1.00 83.44 92 SER A N 1
ATOM 736 C CA . SER A 1 92 ? -7.639 9.935 26.139 1.00 83.44 92 SER A CA 1
ATOM 737 C C . SER A 1 92 ? -6.520 8.955 26.535 1.00 83.44 92 SER A C 1
ATOM 739 O O . SER A 1 92 ? -5.821 8.456 25.651 1.00 83.44 92 SER A O 1
ATOM 741 N N . PRO A 1 93 ? -6.362 8.602 27.827 1.00 84.50 93 PRO A N 1
ATOM 742 C CA . PRO A 1 93 ? -5.399 7.574 28.241 1.00 84.50 93 PRO A CA 1
ATOM 743 C C . PRO A 1 93 ? -5.605 6.232 27.521 1.00 84.50 93 PRO A C 1
ATOM 745 O O . PRO A 1 93 ? -4.665 5.467 27.332 1.00 84.50 93 PRO A O 1
ATOM 748 N N . LEU A 1 94 ? -6.845 5.955 27.102 1.00 83.94 94 LEU A N 1
ATOM 749 C CA . LEU A 1 94 ? -7.178 4.784 26.301 1.00 83.94 94 LEU A CA 1
ATOM 750 C C . LEU A 1 94 ? -6.593 4.887 24.886 1.00 83.94 94 LEU A C 1
ATOM 752 O O . LEU A 1 94 ? -6.000 3.927 24.408 1.00 83.94 94 LEU A O 1
ATOM 756 N N . ASP A 1 95 ? -6.752 6.029 24.218 1.00 83.19 95 ASP A N 1
ATOM 757 C CA . ASP A 1 95 ? -6.256 6.219 22.850 1.00 83.19 95 ASP A CA 1
ATOM 758 C C . ASP A 1 95 ? -4.729 6.312 22.798 1.00 83.19 95 ASP A C 1
ATOM 760 O O . ASP A 1 95 ? -4.120 5.786 21.868 1.00 83.19 95 ASP A O 1
ATOM 764 N N . ASP A 1 96 ? -4.105 6.886 23.827 1.00 82.62 96 ASP A N 1
ATOM 765 C CA . ASP A 1 96 ? -2.649 6.857 23.998 1.00 82.62 96 ASP A CA 1
ATOM 766 C C . ASP A 1 96 ? -2.127 5.414 24.119 1.00 82.62 96 ASP A C 1
ATOM 768 O O . ASP A 1 96 ? -1.205 5.011 23.406 1.00 82.62 96 ASP A O 1
ATOM 772 N N . GLY A 1 97 ? -2.800 4.587 24.931 1.00 86.75 97 GLY A N 1
ATOM 773 C CA . GLY A 1 97 ? -2.499 3.160 25.048 1.00 86.75 97 GLY A CA 1
ATOM 774 C C . GLY A 1 97 ? -2.621 2.412 23.717 1.00 86.75 97 GLY A C 1
ATOM 775 O O . GLY A 1 97 ? -1.731 1.639 23.365 1.00 86.75 97 GLY A O 1
ATOM 776 N N . ARG A 1 98 ? -3.672 2.690 22.935 1.00 86.50 98 ARG A N 1
ATOM 777 C CA . ARG A 1 98 ? -3.881 2.081 21.608 1.00 86.50 98 ARG A CA 1
ATOM 778 C C . ARG A 1 98 ? -2.767 2.429 20.632 1.00 86.50 98 ARG A C 1
ATOM 780 O O . ARG A 1 98 ? -2.224 1.547 19.972 1.00 86.50 98 ARG A O 1
ATOM 787 N N . LEU A 1 99 ? -2.402 3.706 20.545 1.00 83.44 99 LEU A N 1
ATOM 788 C CA . LEU A 1 99 ? -1.301 4.143 19.689 1.00 83.44 99 LEU A CA 1
ATOM 789 C C . LEU A 1 99 ? 0.013 3.490 20.123 1.00 83.44 99 LEU A C 1
ATOM 791 O O . LEU A 1 99 ? 0.735 2.949 19.285 1.00 83.44 99 LEU A O 1
ATOM 795 N N . SER A 1 100 ? 0.287 3.470 21.429 1.00 86.31 100 SER A N 1
ATOM 796 C CA . SER A 1 100 ? 1.471 2.821 21.994 1.00 86.31 100 SER A CA 1
ATOM 797 C C . SER A 1 100 ? 1.543 1.335 21.634 1.00 86.31 100 SER A C 1
ATOM 799 O O . SER A 1 100 ? 2.602 0.870 21.210 1.00 86.31 100 SER A O 1
ATOM 801 N N . ASN A 1 101 ? 0.428 0.602 21.711 1.00 89.50 101 ASN A N 1
ATOM 802 C CA . ASN A 1 101 ? 0.357 -0.804 21.307 1.00 89.50 101 ASN A CA 1
ATOM 803 C C . ASN A 1 101 ? 0.719 -0.993 19.829 1.00 89.50 101 ASN A C 1
ATOM 805 O O . ASN A 1 101 ? 1.549 -1.843 19.499 1.00 89.50 101 ASN A O 1
ATOM 809 N N . ILE A 1 102 ? 0.148 -0.168 18.946 1.00 87.00 102 ILE A N 1
ATOM 810 C CA . ILE A 1 102 ? 0.412 -0.232 17.505 1.00 87.00 102 ILE A CA 1
ATOM 811 C C . ILE A 1 102 ? 1.894 0.045 17.207 1.00 87.00 102 ILE A C 1
ATOM 813 O O . ILE A 1 102 ? 2.506 -0.665 16.406 1.00 87.00 102 ILE A O 1
ATOM 817 N N . PHE A 1 103 ? 2.499 1.040 17.861 1.00 84.81 103 PHE A N 1
ATOM 818 C CA . PHE A 1 103 ? 3.916 1.358 17.673 1.00 84.81 103 PHE A CA 1
ATOM 819 C C . PHE A 1 103 ? 4.845 0.265 18.202 1.00 84.81 103 PHE A C 1
ATOM 821 O O . PHE A 1 103 ? 5.762 -0.146 17.490 1.00 84.81 103 PHE A O 1
ATOM 828 N N . HIS A 1 104 ? 4.602 -0.237 19.414 1.00 88.75 104 HIS A N 1
ATOM 829 C CA . HIS A 1 104 ? 5.422 -1.295 20.003 1.00 88.75 104 HIS A CA 1
ATOM 830 C C . HIS A 1 104 ? 5.345 -2.593 19.194 1.00 88.75 104 HIS A C 1
ATOM 832 O O . HIS A 1 104 ? 6.365 -3.262 19.016 1.00 88.75 104 HIS A O 1
ATOM 838 N N . ALA A 1 105 ? 4.163 -2.944 18.675 1.00 91.00 105 ALA A N 1
ATOM 839 C CA . ALA A 1 105 ? 4.007 -4.080 17.775 1.00 91.00 105 ALA A CA 1
ATOM 840 C C . ALA A 1 105 ? 4.857 -3.897 16.508 1.00 91.00 105 ALA A C 1
ATOM 842 O O . ALA A 1 105 ? 5.568 -4.819 16.110 1.00 91.00 105 ALA A O 1
ATOM 843 N N . TYR A 1 106 ? 4.846 -2.701 15.906 1.00 88.25 106 TYR A N 1
ATOM 844 C CA . TYR A 1 106 ? 5.627 -2.399 14.700 1.00 88.25 106 TYR A CA 1
ATOM 845 C C . TYR A 1 106 ? 7.139 -2.476 14.957 1.00 88.25 106 TYR A C 1
ATOM 847 O O . TYR A 1 106 ? 7.889 -3.035 14.157 1.00 88.25 106 TYR A O 1
ATOM 855 N N . GLU A 1 107 ? 7.601 -1.953 16.094 1.00 86.69 107 GLU A N 1
ATOM 856 C CA . GLU A 1 107 ? 9.013 -2.000 16.479 1.00 86.69 107 GLU A CA 1
ATOM 857 C C . GLU A 1 107 ? 9.504 -3.441 16.680 1.00 86.69 107 GLU A C 1
ATOM 859 O O . GLU A 1 107 ? 10.542 -3.833 16.141 1.00 86.69 107 GLU A O 1
ATOM 864 N N . LYS A 1 108 ? 8.723 -4.264 17.386 1.00 89.50 108 LYS A N 1
ATOM 865 C CA . LYS A 1 108 ? 9.061 -5.671 17.650 1.00 89.50 108 LYS A CA 1
ATOM 866 C C . LYS A 1 108 ? 9.046 -6.561 16.411 1.00 89.50 108 LYS A C 1
ATOM 868 O O . LYS A 1 108 ? 9.667 -7.620 16.437 1.00 89.50 108 LYS A O 1
ATOM 873 N N . THR A 1 109 ? 8.338 -6.162 15.357 1.00 90.81 109 THR A N 1
ATOM 874 C CA . THR A 1 109 ? 8.130 -6.986 14.160 1.00 90.81 109 THR A CA 1
ATOM 875 C C . THR A 1 109 ? 8.835 -6.390 12.948 1.00 90.81 109 THR A C 1
ATOM 877 O O . THR A 1 109 ? 9.911 -6.860 12.589 1.00 90.81 109 THR A O 1
ATOM 880 N N . CYS A 1 110 ? 8.294 -5.333 12.345 1.00 88.25 110 CYS A N 1
ATOM 881 C CA . CYS A 1 110 ? 8.818 -4.717 11.125 1.00 88.25 110 CYS A CA 1
ATOM 882 C C . CYS A 1 110 ? 10.246 -4.176 11.301 1.00 88.25 110 CYS A C 1
ATOM 884 O O . CYS A 1 110 ? 11.121 -4.463 10.479 1.00 88.25 110 CYS A O 1
ATOM 886 N N . ILE A 1 111 ? 10.519 -3.442 12.389 1.00 84.31 111 ILE A N 1
ATOM 887 C CA . ILE A 1 111 ? 11.859 -2.876 12.630 1.00 84.31 111 ILE A CA 1
ATOM 888 C C . ILE A 1 111 ? 12.872 -3.978 12.956 1.00 84.31 111 ILE A C 1
ATOM 890 O O . ILE A 1 111 ? 13.967 -3.999 12.387 1.00 84.31 111 ILE A O 1
ATOM 894 N N . ALA A 1 112 ? 12.499 -4.925 13.819 1.00 85.69 112 ALA A N 1
ATOM 895 C CA . ALA A 1 112 ? 13.338 -6.077 14.137 1.00 85.69 112 ALA A CA 1
ATOM 896 C C . ALA A 1 112 ? 13.666 -6.925 12.891 1.00 85.69 112 ALA A C 1
ATOM 898 O O . ALA A 1 112 ? 14.824 -7.308 12.695 1.00 85.69 112 ALA A O 1
ATOM 899 N N . ALA A 1 113 ? 12.679 -7.171 12.023 1.00 86.00 113 ALA A N 1
ATOM 900 C CA . ALA A 1 113 ? 12.850 -7.925 10.784 1.00 86.00 113 ALA A CA 1
ATOM 901 C C . ALA A 1 113 ? 13.789 -7.212 9.803 1.00 86.00 113 ALA A C 1
ATOM 903 O O . ALA A 1 113 ? 14.678 -7.850 9.253 1.00 86.00 113 ALA A O 1
ATOM 904 N N . ARG A 1 114 ? 13.691 -5.890 9.629 1.00 82.56 114 ARG A N 1
ATOM 905 C CA . ARG A 1 114 ? 14.660 -5.147 8.800 1.00 82.56 114 ARG A CA 1
ATOM 906 C C . ARG A 1 114 ? 16.089 -5.292 9.306 1.00 82.56 114 ARG A C 1
ATOM 908 O O . ARG A 1 114 ? 16.991 -5.582 8.531 1.00 82.56 114 ARG A O 1
ATOM 915 N N . ASN A 1 115 ? 16.297 -5.130 10.609 1.00 77.00 115 ASN A N 1
ATOM 916 C CA . ASN A 1 115 ? 17.642 -5.167 11.183 1.00 77.00 115 ASN A CA 1
ATOM 917 C C . ASN A 1 115 ? 18.295 -6.561 11.114 1.00 77.00 115 ASN A C 1
ATOM 919 O O . ASN A 1 115 ? 19.515 -6.656 11.217 1.00 77.00 115 ASN A O 1
ATOM 923 N N . THR A 1 116 ? 17.507 -7.632 10.964 1.00 79.31 116 THR A N 1
ATOM 924 C CA . THR A 1 116 ? 17.999 -9.021 11.038 1.00 79.31 116 THR A CA 1
ATOM 925 C C . THR A 1 116 ? 17.843 -9.820 9.742 1.00 79.31 116 THR A C 1
ATOM 927 O O . THR A 1 116 ? 18.681 -10.673 9.463 1.00 79.31 116 THR A O 1
ATOM 930 N N . GLN A 1 117 ? 16.798 -9.558 8.953 1.00 80.69 117 GLN A N 1
ATOM 931 C CA . GLN A 1 117 ? 16.394 -10.340 7.776 1.00 80.69 117 GLN A CA 1
ATOM 932 C C . GLN A 1 117 ? 16.471 -9.533 6.470 1.00 80.69 117 GLN A C 1
ATOM 934 O O . GLN A 1 117 ? 16.819 -10.102 5.440 1.00 80.69 117 GLN A O 1
ATOM 939 N N . PHE A 1 118 ? 16.196 -8.222 6.505 1.00 82.62 118 PHE A N 1
ATOM 940 C CA . PHE A 1 118 ? 16.100 -7.371 5.306 1.00 82.62 118 PHE A CA 1
ATOM 941 C C . PHE A 1 118 ? 16.947 -6.090 5.430 1.00 82.62 118 PHE A C 1
ATOM 943 O O . PHE A 1 118 ? 16.401 -4.991 5.542 1.00 82.62 118 PHE A O 1
ATOM 950 N N . PRO A 1 119 ? 18.290 -6.191 5.431 1.00 78.50 119 PRO A N 1
ATOM 951 C CA . PRO A 1 119 ? 19.164 -5.029 5.619 1.00 78.50 119 PRO A CA 1
ATOM 952 C C . PRO A 1 119 ? 19.118 -4.038 4.445 1.00 78.50 119 PRO A C 1
ATOM 954 O O . PRO A 1 119 ? 19.431 -2.860 4.612 1.00 78.50 119 PRO A O 1
ATOM 957 N N . SER A 1 120 ? 18.714 -4.500 3.264 1.00 84.25 120 SER A N 1
ATOM 958 C CA . SER A 1 120 ? 18.534 -3.705 2.051 1.00 84.25 120 SER A CA 1
ATOM 959 C C . SER A 1 120 ? 17.335 -4.224 1.278 1.00 84.25 120 SER A C 1
ATOM 961 O O . SER A 1 120 ? 17.129 -5.437 1.243 1.00 84.25 120 SER A O 1
ATOM 963 N N . PHE A 1 121 ? 16.624 -3.331 0.596 1.00 86.88 121 PHE A N 1
ATOM 964 C CA . PHE A 1 121 ? 15.558 -3.707 -0.318 1.00 86.88 121 PHE A CA 1
ATOM 965 C C . PHE A 1 121 ? 15.680 -2.954 -1.659 1.00 86.88 121 PHE A C 1
ATOM 967 O O . PHE A 1 121 ? 15.965 -1.749 -1.673 1.00 86.88 121 PHE A O 1
ATOM 974 N N . PRO A 1 122 ? 15.473 -3.643 -2.791 1.00 91.19 122 PRO A N 1
ATOM 975 C CA . PRO A 1 122 ? 15.576 -5.088 -2.933 1.00 91.19 122 PRO A CA 1
ATOM 976 C C . PRO A 1 122 ? 17.032 -5.544 -2.723 1.00 91.19 122 PRO A C 1
ATOM 978 O O . PRO A 1 122 ? 17.987 -4.786 -2.953 1.00 91.19 122 PRO A O 1
ATOM 981 N N . ALA A 1 123 ? 17.219 -6.782 -2.270 1.00 90.62 123 ALA A N 1
ATOM 982 C CA . ALA A 1 123 ? 18.532 -7.359 -1.976 1.00 90.62 123 ALA A CA 1
ATOM 983 C C . ALA A 1 123 ? 19.431 -7.431 -3.223 1.00 90.62 123 ALA A C 1
ATOM 985 O O . ALA A 1 123 ? 20.655 -7.319 -3.129 1.00 90.62 123 ALA A O 1
ATOM 986 N N . ALA A 1 124 ? 18.820 -7.571 -4.398 1.00 93.56 124 ALA A N 1
ATOM 987 C CA . ALA A 1 124 ? 19.480 -7.539 -5.692 1.00 93.56 124 ALA A CA 1
ATOM 988 C C . ALA A 1 124 ? 18.639 -6.764 -6.714 1.00 93.56 124 ALA A C 1
ATOM 990 O O . ALA A 1 124 ? 17.513 -6.352 -6.448 1.00 93.56 124 ALA A O 1
ATOM 991 N N . LYS A 1 125 ? 19.197 -6.567 -7.908 1.00 95.44 125 LYS A N 1
ATOM 992 C CA . LYS A 1 125 ? 18.405 -6.161 -9.071 1.00 95.44 125 LYS A CA 1
ATOM 993 C C . LYS A 1 125 ? 17.707 -7.380 -9.674 1.00 95.44 125 LYS A C 1
ATOM 995 O O . LYS A 1 125 ? 18.311 -8.452 -9.740 1.00 95.44 125 LYS A O 1
ATOM 1000 N N . TYR A 1 126 ? 16.490 -7.196 -10.168 1.00 96.19 126 TYR A N 1
ATOM 1001 C CA . TYR A 1 126 ? 15.712 -8.258 -10.800 1.00 96.19 126 TYR A CA 1
ATOM 1002 C C . TYR A 1 126 ? 15.380 -7.933 -12.255 1.00 96.19 126 TYR A C 1
ATOM 1004 O O . TYR A 1 126 ? 15.129 -6.781 -12.610 1.00 96.19 126 TYR A O 1
ATOM 1012 N N . ASP A 1 127 ? 15.363 -8.976 -13.085 1.00 96.25 127 ASP A N 1
ATOM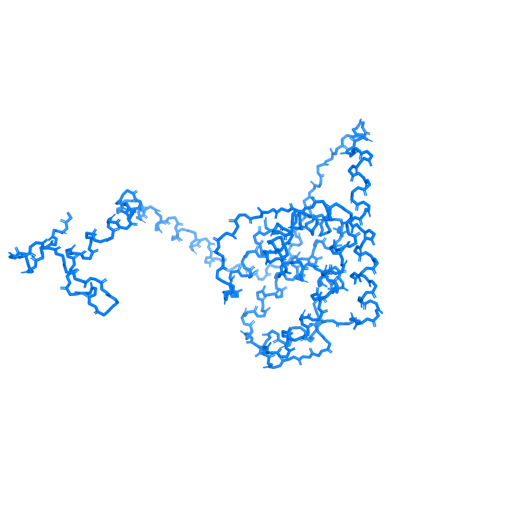 1013 C CA . ASP A 1 127 ? 14.930 -8.939 -14.490 1.00 96.25 127 ASP A CA 1
ATOM 1014 C C . ASP A 1 127 ? 13.600 -9.695 -14.703 1.00 96.25 127 ASP A C 1
ATOM 1016 O O . ASP A 1 127 ? 13.032 -9.690 -15.792 1.00 96.25 127 ASP A O 1
ATOM 1020 N N . SER A 1 128 ? 13.091 -10.351 -13.653 1.00 96.31 128 SER A N 1
ATOM 1021 C CA . SER A 1 128 ? 11.870 -11.157 -13.660 1.00 96.31 128 SER A CA 1
ATOM 1022 C C . SER A 1 128 ? 10.879 -10.647 -12.619 1.00 96.31 128 SER A C 1
ATOM 1024 O O . SER A 1 128 ? 11.220 -10.498 -11.444 1.00 96.31 128 SER A O 1
ATOM 1026 N N . LEU A 1 129 ? 9.627 -10.437 -13.041 1.00 91.62 129 LEU A N 1
ATOM 1027 C CA . LEU A 1 129 ? 8.528 -10.085 -12.135 1.00 91.62 129 LEU A CA 1
ATOM 1028 C C . LEU A 1 129 ? 8.341 -11.138 -11.042 1.00 91.62 129 LEU A C 1
ATOM 1030 O O . LEU A 1 129 ? 8.035 -10.795 -9.906 1.00 91.62 129 LEU A O 1
ATOM 1034 N N . HIS A 1 130 ? 8.529 -12.414 -11.382 1.00 92.75 130 HIS A N 1
ATOM 1035 C CA . HIS A 1 130 ? 8.346 -13.507 -10.435 1.00 92.75 130 HIS A CA 1
ATOM 1036 C C . HIS A 1 130 ? 9.342 -13.418 -9.278 1.00 92.75 130 HIS A C 1
ATOM 1038 O O . HIS A 1 130 ? 8.942 -13.490 -8.120 1.00 92.75 130 HIS A O 1
ATOM 1044 N N . ASP A 1 131 ? 10.620 -13.200 -9.583 1.00 94.50 131 ASP A N 1
ATOM 1045 C CA . ASP A 1 131 ? 11.674 -13.156 -8.569 1.00 94.50 131 ASP A CA 1
ATOM 1046 C C . ASP A 1 131 ? 11.566 -11.901 -7.698 1.00 94.50 131 ASP A C 1
ATOM 1048 O O . ASP A 1 131 ? 11.715 -11.979 -6.479 1.00 94.50 131 ASP A O 1
ATOM 1052 N N . PHE A 1 132 ? 11.202 -10.765 -8.302 1.00 92.94 132 PHE A N 1
ATOM 1053 C CA . PHE A 1 132 ? 10.934 -9.537 -7.560 1.00 92.94 132 PHE A CA 1
ATOM 1054 C C . PHE A 1 132 ? 9.733 -9.687 -6.615 1.00 92.94 132 PHE A C 1
ATOM 1056 O O . PHE A 1 132 ? 9.804 -9.322 -5.440 1.00 92.94 132 PHE A O 1
ATOM 1063 N N . PHE A 1 133 ? 8.633 -10.286 -7.085 1.00 89.81 133 PHE A N 1
ATOM 1064 C CA . PHE A 1 133 ? 7.475 -10.547 -6.231 1.00 89.81 133 PHE A CA 1
ATOM 1065 C C . PHE A 1 133 ? 7.744 -11.606 -5.164 1.00 89.81 133 PHE A C 1
ATOM 1067 O O . PHE A 1 133 ? 7.156 -11.520 -4.085 1.00 89.81 133 PHE A O 1
ATOM 1074 N N . ASN A 1 134 ? 8.638 -12.564 -5.410 1.00 91.56 134 ASN A N 1
ATOM 1075 C CA . ASN A 1 134 ? 9.062 -13.514 -4.386 1.00 91.56 134 ASN A CA 1
ATOM 1076 C C . ASN A 1 134 ? 9.767 -12.801 -3.223 1.00 91.56 134 ASN A C 1
ATOM 1078 O O . ASN A 1 134 ? 9.471 -13.120 -2.074 1.00 91.56 13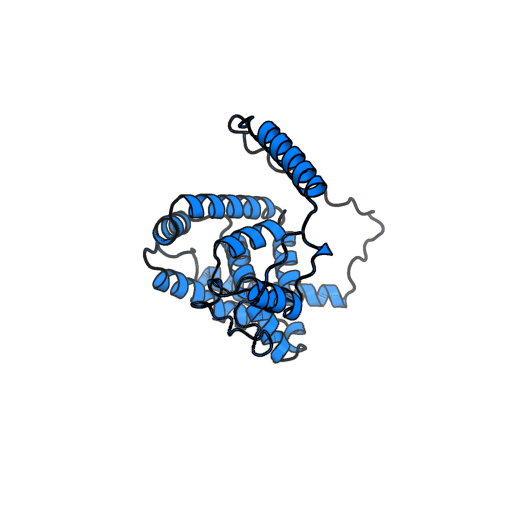4 ASN A O 1
ATOM 1082 N N . GLU A 1 135 ? 10.626 -11.807 -3.488 1.00 90.69 135 GLU A N 1
ATOM 1083 C CA . GLU A 1 135 ? 11.233 -11.001 -2.418 1.00 90.69 135 GLU A CA 1
ATOM 1084 C C . GLU A 1 135 ? 10.185 -10.156 -1.682 1.00 90.69 135 GLU A C 1
ATOM 1086 O O . GLU A 1 135 ? 10.122 -10.196 -0.454 1.00 90.69 135 GLU A O 1
ATOM 1091 N N . ILE A 1 136 ? 9.298 -9.462 -2.407 1.00 87.25 136 ILE A N 1
ATOM 1092 C CA . ILE A 1 136 ? 8.199 -8.691 -1.792 1.00 87.25 136 ILE A CA 1
ATOM 1093 C C . ILE A 1 136 ? 7.322 -9.587 -0.901 1.00 87.25 136 ILE A C 1
ATOM 1095 O O . ILE A 1 136 ? 6.874 -9.170 0.171 1.00 87.25 136 ILE A O 1
ATOM 1099 N N . SER A 1 137 ? 7.113 -10.842 -1.306 1.00 88.81 137 SER A N 1
ATOM 1100 C CA . SER A 1 137 ? 6.320 -11.818 -0.554 1.00 88.81 137 SER A CA 1
ATOM 1101 C C . SER A 1 137 ? 6.916 -12.151 0.817 1.00 88.81 137 SER A C 1
ATOM 1103 O O . SER A 1 137 ? 6.176 -12.533 1.725 1.00 88.81 137 SER A O 1
ATOM 1105 N N . LEU A 1 138 ? 8.222 -11.946 1.021 1.00 88.88 138 LEU A N 1
ATOM 1106 C CA . LEU A 1 138 ? 8.877 -12.153 2.317 1.00 88.88 138 LEU A CA 1
ATOM 1107 C C . LEU A 1 138 ? 8.411 -11.151 3.384 1.00 88.88 138 LEU A C 1
ATOM 1109 O O . LEU A 1 138 ? 8.507 -11.443 4.575 1.00 88.88 138 LEU A O 1
ATOM 1113 N N . ALA A 1 139 ? 7.845 -10.007 2.986 1.00 86.88 139 ALA A N 1
ATOM 1114 C CA . ALA A 1 139 ? 7.271 -9.042 3.921 1.00 86.88 139 ALA A CA 1
ATOM 1115 C C . ALA A 1 139 ? 5.908 -9.493 4.486 1.00 86.88 139 ALA A C 1
ATOM 1117 O O . ALA A 1 139 ? 5.487 -9.031 5.547 1.00 86.88 139 ALA A O 1
ATOM 1118 N N . PHE A 1 140 ? 5.207 -10.418 3.818 1.00 87.56 140 PHE A N 1
ATOM 1119 C CA . PHE A 1 140 ? 3.839 -10.808 4.184 1.00 87.56 140 PHE A CA 1
ATOM 1120 C C . PHE A 1 140 ? 3.765 -11.429 5.584 1.00 87.56 140 PHE A C 1
ATOM 1122 O O . PHE A 1 140 ? 2.931 -10.984 6.378 1.00 87.56 140 PHE A O 1
ATOM 1129 N N . PRO A 1 141 ? 4.618 -12.410 5.944 1.00 90.00 141 PRO A N 1
ATOM 1130 C CA . PRO A 1 141 ? 4.596 -12.986 7.283 1.00 90.00 141 PRO A CA 1
ATOM 1131 C C . PRO A 1 141 ? 4.934 -11.958 8.367 1.00 90.00 141 PRO A C 1
ATOM 1133 O O . PRO A 1 141 ? 4.348 -12.016 9.445 1.00 90.00 141 PRO A O 1
ATOM 1136 N N . VAL A 1 142 ? 5.818 -10.995 8.072 1.00 90.00 142 VAL A N 1
ATOM 1137 C CA . VAL A 1 142 ? 6.189 -9.917 9.004 1.00 90.00 142 VAL A CA 1
ATOM 1138 C C . VAL A 1 142 ? 4.981 -9.042 9.316 1.00 90.00 142 VAL A C 1
ATOM 1140 O O . VAL A 1 142 ? 4.692 -8.800 10.484 1.00 90.00 142 VAL A O 1
ATOM 1143 N N . PHE A 1 143 ? 4.226 -8.627 8.296 1.00 87.88 143 PHE A N 1
ATOM 1144 C CA . PHE A 1 143 ? 3.015 -7.838 8.513 1.00 87.88 143 PHE A CA 1
ATOM 1145 C C . PHE A 1 143 ? 1.919 -8.636 9.211 1.00 87.88 143 PHE A C 1
ATOM 1147 O O . PHE A 1 143 ? 1.277 -8.124 10.121 1.00 87.88 143 PHE A O 1
ATOM 1154 N N . VAL A 1 144 ? 1.704 -9.900 8.842 1.00 88.25 144 VAL A N 1
ATOM 1155 C CA . VAL A 1 144 ? 0.720 -10.743 9.540 1.00 88.25 144 VAL A CA 1
ATOM 1156 C C . VAL A 1 144 ? 1.069 -10.866 11.024 1.00 88.25 144 VAL A C 1
ATOM 1158 O O . VAL A 1 144 ? 0.173 -10.785 11.862 1.00 88.25 144 VAL A O 1
ATOM 1161 N N . GLU A 1 145 ? 2.350 -11.028 11.355 1.00 91.19 145 GLU A N 1
ATOM 1162 C CA . GLU A 1 145 ? 2.814 -11.059 12.741 1.00 91.19 145 GLU A CA 1
ATOM 1163 C C . GLU A 1 145 ? 2.650 -9.702 13.437 1.00 91.19 145 GLU A C 1
ATOM 1165 O O . GLU A 1 145 ? 2.137 -9.649 14.551 1.00 91.19 145 GLU A O 1
ATOM 1170 N N . TYR A 1 146 ? 2.981 -8.601 12.758 1.00 90.75 146 TYR A N 1
ATOM 1171 C CA . TYR A 1 146 ? 2.725 -7.242 13.238 1.00 90.75 146 TYR A CA 1
ATOM 1172 C C . TYR A 1 146 ? 1.264 -7.057 13.664 1.00 90.75 146 TYR A C 1
ATOM 1174 O O . TYR A 1 146 ? 0.999 -6.666 14.799 1.00 90.75 146 TYR A O 1
ATOM 1182 N N . PHE A 1 147 ? 0.310 -7.407 12.798 1.00 89.00 147 PHE A N 1
ATOM 1183 C CA . PHE A 1 147 ? -1.116 -7.249 13.089 1.00 89.00 147 PHE A CA 1
ATOM 1184 C C . PHE A 1 147 ? -1.605 -8.141 14.227 1.00 89.00 147 PHE A C 1
ATOM 1186 O O . PHE A 1 147 ? -2.461 -7.721 15.002 1.00 89.00 147 PHE A O 1
ATOM 1193 N N . LYS A 1 148 ? -1.056 -9.352 14.363 1.00 89.44 148 LYS A N 1
ATOM 1194 C CA . LYS A 1 148 ? -1.370 -10.238 15.494 1.00 89.44 148 LYS A CA 1
ATOM 1195 C C . LYS A 1 148 ? -0.912 -9.669 16.834 1.00 89.44 148 LYS A C 1
ATOM 1197 O O . LYS A 1 148 ? -1.535 -9.965 17.845 1.00 89.44 148 LYS A O 1
ATOM 1202 N N . GLN A 1 149 ? 0.149 -8.863 16.849 1.00 91.69 149 GLN A N 1
ATOM 1203 C CA . GLN A 1 149 ? 0.669 -8.253 18.074 1.00 91.69 149 GLN A CA 1
ATOM 1204 C C . GLN A 1 149 ? -0.073 -6.979 18.498 1.00 91.69 149 GLN A C 1
ATOM 1206 O O . GLN A 1 149 ? 0.238 -6.440 19.558 1.00 91.69 149 GLN A O 1
ATOM 1211 N N . ILE A 1 150 ? -1.049 -6.503 17.716 1.00 90.69 150 ILE A N 1
ATOM 1212 C CA . ILE A 1 150 ? -1.899 -5.360 18.072 1.00 90.69 150 ILE A CA 1
ATOM 1213 C C . ILE A 1 150 ? -3.146 -5.887 18.809 1.00 90.69 150 ILE A C 1
ATOM 1215 O O . ILE A 1 150 ? -4.025 -6.464 18.161 1.00 90.69 150 ILE A O 1
ATOM 1219 N N . PRO A 1 151 ? -3.292 -5.666 20.131 1.00 89.50 151 PRO A N 1
ATOM 1220 C CA . PRO A 1 151 ? -4.439 -6.161 20.901 1.00 89.50 151 PRO A CA 1
ATOM 1221 C C . PRO A 1 151 ? -5.788 -5.678 20.353 1.00 89.50 151 PRO A C 1
ATOM 1223 O O . PRO A 1 151 ? -6.782 -6.401 20.354 1.00 89.50 151 PRO A O 1
ATOM 1226 N N . GLU A 1 152 ? -5.838 -4.450 19.839 1.00 86.81 152 GLU A N 1
ATOM 1227 C CA . GLU A 1 152 ? -7.035 -3.860 19.245 1.00 86.81 152 GLU A CA 1
ATOM 1228 C C . GLU A 1 152 ? -7.461 -4.574 17.959 1.00 86.81 152 GLU A C 1
ATOM 1230 O O . GLU A 1 152 ? -8.658 -4.681 17.689 1.00 86.81 152 GLU A O 1
ATOM 1235 N N . PHE A 1 153 ? -6.507 -5.102 17.187 1.00 86.94 153 PHE A N 1
ATOM 1236 C CA . PHE A 1 153 ? -6.786 -5.867 15.972 1.00 86.94 153 PHE A CA 1
ATOM 1237 C C . PHE A 1 153 ? -7.427 -7.219 16.308 1.00 86.94 153 PHE A C 1
ATOM 1239 O O . PHE A 1 153 ? -8.280 -7.717 15.570 1.00 86.94 153 PHE A O 1
ATOM 1246 N N . GLU A 1 154 ? -7.094 -7.778 17.474 1.00 85.00 154 GLU A N 1
ATOM 1247 C CA . GLU A 1 154 ? -7.676 -9.014 17.992 1.00 85.00 154 GLU A CA 1
ATOM 1248 C C . GLU A 1 154 ? -9.153 -8.880 18.406 1.00 85.00 154 GLU A C 1
ATOM 1250 O O . GLU A 1 154 ? -9.842 -9.887 18.576 1.00 85.00 154 GLU A O 1
ATOM 1255 N N . ASN A 1 155 ? -9.681 -7.656 18.476 1.00 86.81 155 ASN 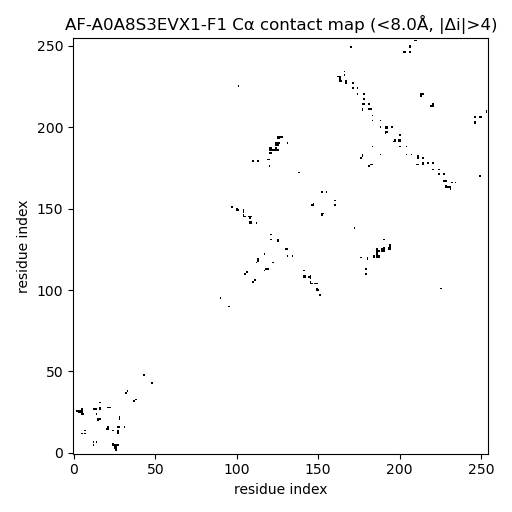A N 1
ATOM 1256 C CA . ASN A 1 155 ? -11.101 -7.398 18.727 1.00 86.81 155 ASN A CA 1
ATOM 1257 C C . ASN A 1 155 ? -11.942 -7.296 17.439 1.00 86.81 155 ASN A C 1
ATOM 1259 O O . ASN A 1 155 ? -13.167 -7.211 17.505 1.00 86.81 155 ASN A O 1
ATOM 1263 N N . ILE A 1 156 ? -11.311 -7.313 16.260 1.00 87.06 156 ILE A N 1
ATOM 1264 C CA . ILE A 1 156 ? -11.984 -7.225 14.953 1.00 87.06 156 ILE A CA 1
ATOM 1265 C C . ILE A 1 156 ? -12.440 -8.624 14.504 1.00 87.06 156 ILE A C 1
ATOM 1267 O O . ILE A 1 156 ? -11.793 -9.619 14.830 1.00 87.06 156 ILE A O 1
ATOM 1271 N N . THR A 1 157 ? -13.526 -8.742 13.735 1.00 88.62 157 THR A N 1
ATOM 1272 C CA . THR A 1 157 ? -13.955 -10.040 13.177 1.00 88.62 157 THR A CA 1
ATOM 1273 C C . THR A 1 157 ? -12.915 -10.608 12.204 1.00 88.62 157 THR A C 1
ATOM 1275 O O . THR A 1 157 ? -12.188 -9.859 11.555 1.00 88.62 157 THR A O 1
ATOM 1278 N N . MET A 1 158 ? -12.837 -11.935 12.058 1.00 87.25 158 MET A N 1
ATOM 1279 C CA . MET A 1 158 ? -11.876 -12.545 11.125 1.00 87.25 158 MET A CA 1
ATOM 1280 C C . MET A 1 158 ? -12.085 -12.090 9.674 1.00 87.25 158 MET A C 1
ATOM 1282 O O . MET A 1 158 ? -11.107 -11.837 8.972 1.00 87.25 158 MET A O 1
ATOM 1286 N N . ASP A 1 159 ? -13.337 -11.923 9.243 1.00 85.56 159 ASP A N 1
ATOM 1287 C CA . ASP A 1 159 ? -13.661 -11.445 7.895 1.00 85.56 159 ASP A CA 1
ATOM 1288 C C . ASP A 1 159 ? -13.165 -10.013 7.660 1.00 85.56 159 ASP A C 1
ATOM 1290 O O . ASP A 1 159 ? -12.594 -9.713 6.607 1.00 85.56 159 ASP A O 1
ATOM 1294 N N . ASP A 1 160 ? -13.326 -9.134 8.652 1.00 85.25 160 ASP A N 1
ATOM 1295 C CA . ASP A 1 160 ? -12.865 -7.751 8.557 1.00 85.25 160 ASP A CA 1
ATOM 1296 C C . ASP A 1 160 ? -11.340 -7.653 8.651 1.00 85.25 160 ASP A C 1
ATOM 1298 O O . ASP A 1 160 ? -10.745 -6.882 7.902 1.00 85.25 160 ASP A O 1
ATOM 1302 N N . ARG A 1 161 ? -10.678 -8.487 9.468 1.00 86.06 161 ARG A N 1
ATOM 1303 C CA . ARG A 1 161 ? -9.206 -8.584 9.477 1.00 86.06 161 ARG A CA 1
ATOM 1304 C C . ARG A 1 161 ? -8.674 -8.972 8.102 1.00 86.06 161 ARG A C 1
ATOM 1306 O O . ARG A 1 161 ? -7.773 -8.318 7.587 1.00 86.06 161 ARG A O 1
ATOM 1313 N N . ILE A 1 162 ? -9.253 -10.003 7.479 1.00 84.25 162 ILE A N 1
ATOM 1314 C CA . ILE A 1 162 ? -8.863 -10.442 6.131 1.00 84.25 162 ILE A CA 1
ATOM 1315 C C . ILE A 1 162 ? -9.085 -9.316 5.117 1.00 84.25 162 ILE A C 1
ATOM 1317 O O . ILE A 1 162 ? -8.235 -9.095 4.254 1.00 84.25 162 ILE A O 1
ATOM 1321 N N . ARG A 1 163 ? -10.207 -8.596 5.213 1.00 82.19 163 ARG A N 1
ATOM 1322 C CA . ARG A 1 163 ? -10.515 -7.473 4.321 1.00 82.19 163 ARG A CA 1
ATOM 1323 C C . ARG A 1 163 ? -9.529 -6.316 4.481 1.00 82.19 163 ARG A C 1
ATOM 1325 O O . ARG A 1 163 ? -9.055 -5.805 3.472 1.00 82.19 163 ARG A O 1
ATOM 1332 N N . LEU A 1 164 ? -9.218 -5.920 5.716 1.00 81.38 164 LEU A N 1
ATOM 1333 C CA . LEU A 1 164 ? -8.260 -4.850 6.006 1.00 81.38 164 LEU A CA 1
ATOM 1334 C C . LEU A 1 164 ? -6.882 -5.180 5.432 1.00 81.38 164 LEU A C 1
ATOM 1336 O O . LEU A 1 164 ? -6.298 -4.348 4.742 1.00 81.38 164 LEU A O 1
ATOM 1340 N N . LEU A 1 165 ? -6.413 -6.415 5.639 1.00 82.31 165 LEU A N 1
ATOM 1341 C CA . LEU A 1 165 ? -5.149 -6.871 5.071 1.00 82.31 165 LEU A CA 1
ATOM 1342 C C . LEU A 1 165 ? -5.185 -6.812 3.547 1.00 82.31 165 LEU A C 1
ATOM 1344 O O . LEU A 1 165 ? -4.352 -6.137 2.960 1.00 82.31 165 LEU A O 1
ATOM 1348 N N . LYS A 1 166 ? -6.168 -7.444 2.899 1.00 80.38 166 LYS A N 1
ATOM 1349 C CA . LYS A 1 166 ? -6.242 -7.489 1.429 1.00 80.38 166 LYS A CA 1
ATOM 1350 C C . LYS A 1 166 ? -6.271 -6.104 0.783 1.00 80.38 166 LYS A C 1
ATOM 1352 O O . LYS A 1 166 ? -5.586 -5.903 -0.209 1.00 80.38 166 LYS A O 1
ATOM 1357 N N . ASN A 1 167 ? -7.026 -5.165 1.351 1.00 77.31 167 ASN A N 1
ATOM 1358 C CA . ASN A 1 167 ? -7.224 -3.854 0.736 1.00 77.31 167 ASN A CA 1
ATOM 1359 C C . ASN A 1 167 ? -5.998 -2.942 0.848 1.00 77.31 167 ASN A C 1
ATOM 1361 O O . ASN A 1 167 ? -5.771 -2.124 -0.038 1.00 77.31 167 ASN A O 1
ATOM 1365 N N . HIS A 1 168 ? -5.226 -3.059 1.930 1.00 76.50 168 HIS A N 1
ATOM 1366 C CA . HIS A 1 168 ? -4.164 -2.093 2.233 1.00 76.50 168 HIS A CA 1
ATOM 1367 C C . HIS A 1 168 ? -2.763 -2.668 2.133 1.00 76.50 168 HIS A C 1
ATOM 1369 O O . HIS A 1 168 ? -1.800 -1.915 2.248 1.00 76.50 168 HIS A O 1
ATOM 1375 N N . PHE A 1 169 ? -2.625 -3.975 1.896 1.00 78.31 169 PHE A N 1
ATOM 1376 C CA . PHE A 1 169 ? -1.334 -4.653 1.922 1.00 78.31 169 PHE A CA 1
ATOM 1377 C C . PHE A 1 169 ? -0.298 -3.994 1.004 1.00 78.31 169 PHE A C 1
ATOM 1379 O O . PHE A 1 169 ? 0.815 -3.704 1.435 1.00 78.31 169 PHE A O 1
ATOM 1386 N N . CYS A 1 170 ? -0.670 -3.713 -0.248 1.00 75.50 170 CYS A N 1
ATOM 1387 C CA . CYS A 1 170 ? 0.240 -3.101 -1.215 1.00 75.50 170 CYS A CA 1
ATOM 1388 C C . CYS A 1 170 ? 0.724 -1.724 -0.736 1.00 75.50 170 CYS A C 1
ATOM 1390 O O . CYS A 1 170 ? 1.919 -1.432 -0.778 1.00 75.50 170 CYS A O 1
ATOM 1392 N N . ILE A 1 171 ? -0.183 -0.898 -0.210 1.00 75.31 171 ILE A N 1
ATOM 1393 C CA . ILE A 1 171 ? 0.148 0.442 0.286 1.00 75.31 171 ILE A CA 1
ATOM 1394 C C . ILE A 1 171 ? 1.032 0.346 1.538 1.00 75.31 171 ILE A C 1
ATOM 1396 O O . ILE A 1 171 ? 2.017 1.071 1.651 1.00 75.31 171 ILE A O 1
ATOM 1400 N N . ILE A 1 172 ? 0.732 -0.593 2.443 1.00 79.44 172 ILE A N 1
ATOM 1401 C CA . ILE A 1 172 ? 1.529 -0.871 3.644 1.00 79.44 172 ILE A CA 1
ATOM 1402 C C . ILE A 1 172 ? 2.962 -1.263 3.271 1.00 79.44 172 ILE A C 1
ATOM 1404 O O . ILE A 1 172 ? 3.892 -0.711 3.853 1.00 79.44 172 ILE A O 1
ATOM 1408 N N . VAL A 1 173 ? 3.158 -2.152 2.289 1.00 80.06 173 VAL A N 1
ATOM 1409 C CA . VAL A 1 173 ? 4.496 -2.524 1.795 1.00 80.06 173 VAL A CA 1
ATOM 1410 C C . VAL A 1 173 ? 5.240 -1.293 1.291 1.00 80.06 173 VAL A C 1
ATOM 1412 O O . VAL A 1 173 ? 6.367 -1.067 1.720 1.00 80.06 173 VAL A O 1
ATOM 1415 N N . ASN A 1 174 ? 4.600 -0.482 0.440 1.00 77.75 174 ASN A N 1
ATOM 1416 C CA . ASN A 1 174 ? 5.223 0.714 -0.125 1.00 77.75 174 ASN A CA 1
ATOM 1417 C C . ASN A 1 174 ? 5.613 1.712 0.977 1.00 77.75 174 ASN A C 1
ATOM 1419 O O . ASN A 1 174 ? 6.738 2.182 0.981 1.00 77.75 174 ASN A O 1
ATOM 1423 N N . ILE A 1 175 ? 4.736 2.017 1.940 1.00 78.62 175 ILE A N 1
ATOM 1424 C CA . ILE A 1 175 ? 5.050 2.961 3.031 1.00 78.62 175 ILE A CA 1
ATOM 1425 C C . ILE A 1 175 ? 6.127 2.400 3.963 1.00 78.62 175 ILE A C 1
ATOM 1427 O O . ILE A 1 175 ? 7.052 3.120 4.343 1.00 78.62 175 ILE A O 1
ATOM 1431 N N . ASN A 1 176 ? 6.014 1.123 4.338 1.00 80.06 176 ASN A N 1
ATOM 1432 C CA . ASN A 1 176 ? 6.993 0.447 5.182 1.00 80.06 176 ASN A CA 1
ATOM 1433 C C . ASN A 1 176 ? 8.373 0.480 4.530 1.00 80.06 176 ASN A C 1
ATOM 1435 O O . ASN A 1 176 ? 9.345 0.776 5.210 1.00 80.06 176 ASN A O 1
ATOM 1439 N N . GLU A 1 177 ? 8.457 0.243 3.221 1.00 79.44 177 GLU A N 1
ATOM 1440 C CA . GLU A 1 177 ? 9.709 0.340 2.480 1.00 79.44 177 GLU A CA 1
ATOM 1441 C C . GLU A 1 177 ? 10.433 1.663 2.758 1.00 79.44 177 GLU A C 1
ATOM 1443 O O . GLU A 1 177 ? 11.589 1.612 3.154 1.00 79.44 177 GLU A O 1
ATOM 1448 N N . PHE A 1 178 ? 9.764 2.821 2.693 1.00 75.81 178 PHE A N 1
ATOM 1449 C CA . PHE A 1 178 ? 10.401 4.114 3.005 1.00 75.81 178 PHE A CA 1
ATOM 1450 C C . PHE A 1 178 ? 10.702 4.326 4.478 1.00 75.81 178 PHE A C 1
ATOM 1452 O O . PHE A 1 178 ? 11.724 4.921 4.817 1.00 75.81 178 PHE A O 1
ATOM 1459 N N . LEU A 1 179 ? 9.825 3.854 5.368 1.00 74.94 179 LEU A N 1
ATOM 1460 C CA . LEU A 1 179 ? 10.098 3.893 6.806 1.00 74.94 179 LEU A CA 1
ATOM 1461 C C . LEU A 1 179 ? 11.381 3.114 7.139 1.00 74.94 179 LEU A C 1
ATOM 1463 O O . LEU A 1 179 ? 12.092 3.470 8.080 1.00 74.94 179 LEU A O 1
ATOM 1467 N N . MET A 1 180 ? 11.680 2.070 6.361 1.00 76.06 180 MET A N 1
ATOM 1468 C CA . MET A 1 180 ? 12.835 1.197 6.541 1.00 76.06 180 MET A CA 1
ATOM 1469 C C . MET A 1 180 ? 14.044 1.588 5.672 1.00 76.06 180 MET A C 1
ATOM 1471 O O . MET A 1 180 ? 15.183 1.374 6.080 1.00 76.06 180 MET A O 1
ATOM 1475 N N . HIS A 1 181 ? 13.842 2.175 4.501 1.00 76.50 181 HIS A N 1
ATOM 1476 C CA . HIS A 1 181 ? 14.869 2.561 3.536 1.00 76.50 181 HIS A CA 1
ATOM 1477 C C . HIS A 1 181 ? 14.538 3.971 3.032 1.00 76.50 181 HIS A C 1
ATOM 1479 O O . HIS A 1 181 ? 13.831 4.129 2.041 1.00 76.50 181 HIS A O 1
ATOM 1485 N N . PRO A 1 182 ? 15.023 5.011 3.734 1.00 70.00 182 PRO A N 1
ATOM 1486 C CA . PRO A 1 182 ? 14.640 6.395 3.468 1.00 70.00 182 PRO A CA 1
ATOM 1487 C C . PRO A 1 182 ? 15.186 6.946 2.146 1.00 70.00 182 PRO A C 1
ATOM 1489 O O . PRO A 1 182 ? 14.851 8.064 1.783 1.00 70.00 182 PRO A O 1
ATOM 1492 N N . GLU A 1 183 ? 16.021 6.185 1.442 1.00 80.31 183 GLU A N 1
ATOM 1493 C CA . GLU A 1 183 ? 16.492 6.516 0.104 1.00 80.31 183 GLU A CA 1
ATOM 1494 C C . GLU A 1 183 ? 16.184 5.358 -0.838 1.00 80.31 183 GLU A C 1
ATOM 1496 O O . GLU A 1 183 ? 16.443 4.187 -0.535 1.00 80.31 183 GLU A O 1
ATOM 1501 N N . THR A 1 184 ? 15.667 5.706 -2.012 1.00 86.56 184 THR A N 1
ATOM 1502 C CA . THR A 1 184 ? 15.409 4.743 -3.083 1.00 86.56 184 THR A CA 1
ATOM 1503 C C . THR A 1 184 ? 16.714 4.080 -3.538 1.00 86.56 184 THR A C 1
ATOM 1505 O O . THR A 1 184 ? 17.607 4.739 -4.074 1.00 86.56 184 THR A O 1
ATOM 1508 N N . SER A 1 185 ? 16.835 2.761 -3.356 1.00 89.69 185 SER A N 1
ATOM 1509 C CA . SER A 1 185 ? 18.073 2.043 -3.671 1.00 89.69 185 SER A CA 1
ATOM 1510 C C . SER A 1 185 ? 18.324 1.928 -5.181 1.00 89.69 185 SER A C 1
ATOM 1512 O O . SER A 1 185 ? 17.402 1.815 -5.992 1.00 89.69 185 SER A O 1
ATOM 1514 N N . SER A 1 186 ? 19.598 1.888 -5.584 1.00 92.12 186 SER A N 1
ATOM 1515 C CA . SER A 1 186 ? 19.976 1.682 -6.991 1.00 92.12 186 SER A CA 1
ATOM 1516 C C . SER A 1 186 ? 19.496 0.332 -7.540 1.00 92.12 186 SER A C 1
ATOM 1518 O O . SER A 1 186 ? 19.148 0.242 -8.718 1.00 92.12 186 SER A O 1
ATOM 1520 N N . ASN A 1 187 ? 19.417 -0.697 -6.687 1.00 94.12 187 ASN A N 1
ATOM 1521 C CA . ASN A 1 187 ? 18.841 -1.998 -7.029 1.00 94.12 187 ASN A CA 1
ATOM 1522 C C . ASN A 1 187 ? 17.360 -1.881 -7.400 1.00 94.12 187 ASN A C 1
ATOM 1524 O O . ASN A 1 187 ? 16.926 -2.513 -8.365 1.00 94.12 187 ASN A O 1
ATOM 1528 N N . LEU A 1 188 ? 16.591 -1.065 -6.674 1.00 91.81 188 LEU A N 1
ATOM 1529 C CA . LEU A 1 188 ? 15.174 -0.853 -6.957 1.00 91.81 188 LEU A CA 1
ATOM 1530 C C . LEU A 1 188 ? 14.972 -0.098 -8.268 1.00 91.81 188 LEU A C 1
ATOM 1532 O O . LEU A 1 188 ? 14.188 -0.530 -9.109 1.00 91.81 188 LEU A O 1
ATOM 1536 N N . VAL A 1 189 ? 15.738 0.977 -8.481 1.00 93.56 189 VAL A N 1
ATOM 1537 C CA . VAL A 1 189 ? 15.702 1.751 -9.733 1.00 93.56 189 VAL A CA 1
ATOM 1538 C C . VAL A 1 189 ? 16.052 0.862 -10.929 1.00 93.56 189 VAL A C 1
ATOM 1540 O O . VAL A 1 189 ? 15.361 0.894 -11.950 1.00 93.56 189 VAL A O 1
ATOM 1543 N N . ALA A 1 190 ? 17.092 0.031 -10.805 1.00 95.88 190 ALA A N 1
ATOM 1544 C CA . ALA A 1 190 ? 17.466 -0.931 -11.838 1.00 95.88 190 ALA A CA 1
ATOM 1545 C C . ALA A 1 190 ? 16.350 -1.959 -12.082 1.00 95.88 190 ALA A C 1
ATOM 1547 O O . ALA A 1 190 ? 15.967 -2.179 -13.227 1.00 95.88 190 ALA A O 1
ATOM 1548 N N . THR A 1 191 ? 15.779 -2.523 -11.015 1.00 95.56 191 THR A N 1
ATOM 1549 C CA . THR A 1 191 ? 14.673 -3.488 -11.095 1.00 95.56 191 THR A CA 1
ATOM 1550 C C . THR A 1 191 ? 13.456 -2.898 -11.802 1.00 95.56 191 THR A C 1
ATOM 1552 O O . THR A 1 191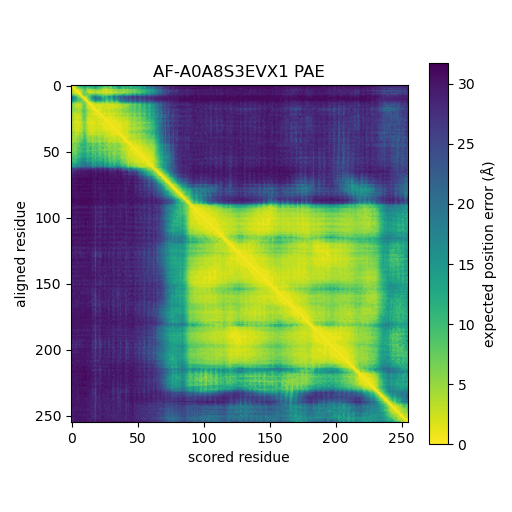 ? 12.935 -3.502 -12.734 1.00 95.56 191 THR A O 1
ATOM 1555 N N . TRP A 1 192 ? 13.026 -1.690 -11.440 1.00 94.06 192 TRP A N 1
ATOM 1556 C CA . TRP A 1 192 ? 11.915 -1.027 -12.126 1.00 94.06 192 TRP A CA 1
ATOM 1557 C C . TRP A 1 192 ? 12.204 -0.768 -13.597 1.00 94.06 192 TRP A C 1
ATOM 1559 O O . TRP A 1 192 ? 11.345 -1.012 -14.439 1.00 94.06 192 TRP A O 1
ATOM 1569 N N . THR A 1 193 ? 13.427 -0.348 -13.917 1.00 95.69 193 THR A N 1
ATOM 1570 C CA . THR A 1 193 ? 13.830 -0.099 -15.306 1.00 95.69 193 THR A CA 1
ATOM 1571 C C . THR A 1 193 ? 13.787 -1.388 -16.119 1.00 95.69 193 THR A C 1
ATOM 1573 O O . THR A 1 193 ? 13.261 -1.386 -17.230 1.00 95.69 193 THR A O 1
ATOM 1576 N N . ASN A 1 194 ? 14.278 -2.490 -15.552 1.00 95.44 194 ASN A N 1
ATOM 1577 C CA . ASN A 1 194 ? 14.274 -3.803 -16.187 1.00 95.44 194 ASN A CA 1
ATOM 1578 C C . ASN A 1 194 ? 12.853 -4.338 -16.419 1.00 95.44 194 ASN A C 1
ATOM 1580 O O . ASN A 1 194 ? 12.575 -4.900 -17.476 1.00 95.44 194 ASN A O 1
ATOM 1584 N N . LEU A 1 195 ? 11.958 -4.175 -15.439 1.00 93.19 195 LEU A N 1
ATOM 1585 C CA . LEU A 1 195 ? 10.623 -4.780 -15.458 1.00 93.19 195 LEU A CA 1
ATOM 1586 C C . LEU A 1 195 ? 9.569 -3.925 -16.171 1.00 93.19 195 LEU A C 1
ATOM 1588 O O . LEU A 1 195 ? 8.675 -4.469 -16.818 1.00 93.19 195 LEU A O 1
ATOM 1592 N N . PHE A 1 196 ? 9.654 -2.602 -16.039 1.00 91.62 196 PHE A N 1
ATOM 1593 C CA . PHE A 1 196 ? 8.593 -1.673 -16.443 1.00 91.62 196 PHE A CA 1
ATOM 1594 C C . PHE A 1 196 ? 9.058 -0.594 -17.430 1.00 91.62 196 PHE A C 1
ATOM 1596 O O . PHE A 1 196 ? 8.227 0.113 -17.998 1.00 91.62 196 PHE A O 1
ATOM 1603 N N . GLY A 1 197 ? 10.367 -0.478 -17.671 1.00 91.19 197 GLY A N 1
ATOM 1604 C CA . GLY A 1 197 ? 10.944 0.536 -18.549 1.00 91.19 197 GLY A CA 1
ATOM 1605 C C . GLY A 1 197 ? 11.136 1.901 -17.880 1.00 91.19 197 GLY A C 1
ATOM 1606 O O . GLY A 1 197 ? 10.624 2.184 -16.798 1.00 91.19 197 GLY A O 1
ATOM 1607 N N . ILE A 1 198 ? 11.903 2.762 -18.554 1.00 91.88 198 ILE A N 1
ATOM 1608 C CA . ILE A 1 198 ? 12.392 4.041 -18.011 1.00 91.88 198 ILE A CA 1
ATOM 1609 C C . ILE A 1 198 ? 11.239 4.984 -17.637 1.00 91.88 198 ILE A C 1
ATOM 1611 O O . ILE A 1 198 ? 11.258 5.555 -16.550 1.00 91.88 198 ILE A O 1
ATOM 1615 N N . ASP A 1 199 ? 10.211 5.094 -18.483 1.00 86.50 199 ASP A N 1
ATOM 1616 C CA . ASP A 1 199 ? 9.088 6.013 -18.252 1.00 86.50 199 ASP A CA 1
ATOM 1617 C C . ASP A 1 199 ? 8.348 5.706 -16.937 1.00 86.50 199 ASP A C 1
ATOM 1619 O O . ASP A 1 199 ? 7.988 6.611 -16.181 1.00 86.50 199 ASP A O 1
ATOM 1623 N N . VAL A 1 200 ? 8.131 4.421 -16.633 1.00 84.62 200 VAL A N 1
ATOM 1624 C CA . VAL A 1 200 ? 7.470 3.996 -15.390 1.00 84.62 200 VAL A CA 1
ATOM 1625 C C . VAL A 1 200 ? 8.394 4.219 -14.196 1.00 84.62 200 VAL A C 1
ATOM 1627 O O . VAL A 1 200 ? 7.948 4.753 -13.178 1.00 84.62 200 VAL A O 1
ATOM 1630 N N . THR A 1 201 ? 9.680 3.881 -14.331 1.00 88.62 201 THR A N 1
ATOM 1631 C CA . THR A 1 201 ? 10.694 4.120 -13.295 1.00 88.62 201 THR A CA 1
ATOM 1632 C C . THR A 1 201 ? 10.763 5.587 -12.894 1.00 88.62 201 THR A C 1
ATOM 1634 O O . THR A 1 201 ? 10.797 5.884 -11.704 1.00 88.62 201 THR A O 1
ATOM 1637 N N . GLU A 1 202 ? 10.747 6.519 -13.848 1.00 87.06 202 GLU A N 1
ATOM 1638 C CA . GLU A 1 202 ? 10.797 7.954 -13.547 1.00 87.06 202 GLU A CA 1
ATOM 1639 C C . GLU A 1 202 ? 9.584 8.416 -12.730 1.00 87.06 202 GLU A C 1
ATOM 1641 O O . GLU A 1 202 ? 9.724 9.206 -11.791 1.00 87.06 202 GLU A O 1
ATOM 1646 N N . ARG A 1 203 ? 8.388 7.896 -13.035 1.00 85.31 203 ARG A N 1
ATOM 1647 C CA . ARG A 1 203 ? 7.172 8.199 -12.264 1.00 85.31 203 ARG A CA 1
ATOM 1648 C C . ARG A 1 203 ? 7.239 7.621 -10.852 1.00 85.31 203 ARG A C 1
ATOM 1650 O O . ARG A 1 203 ? 6.905 8.328 -9.900 1.00 85.31 203 ARG A O 1
ATOM 1657 N N . LEU A 1 204 ? 7.704 6.379 -10.711 1.00 84.94 204 LEU A N 1
ATOM 1658 C CA . LEU A 1 204 ? 7.896 5.730 -9.412 1.00 84.94 204 LEU A CA 1
ATOM 1659 C C . LEU A 1 204 ? 8.951 6.460 -8.575 1.00 84.94 204 LEU A C 1
ATOM 1661 O O . LEU A 1 204 ? 8.706 6.747 -7.409 1.00 84.94 204 LEU A O 1
ATOM 1665 N N . LEU A 1 205 ? 10.070 6.866 -9.177 1.00 86.69 205 LEU A N 1
ATOM 1666 C CA . LEU A 1 205 ? 11.109 7.639 -8.502 1.00 86.69 205 LEU A CA 1
ATOM 1667 C C . LEU A 1 205 ? 10.590 9.008 -8.045 1.00 86.69 205 LEU A C 1
ATOM 1669 O O . LEU A 1 205 ? 10.869 9.436 -6.930 1.00 86.69 205 LEU A O 1
ATOM 1673 N N . LYS A 1 206 ? 9.778 9.682 -8.864 1.00 83.50 206 LYS A N 1
ATOM 1674 C CA . LYS A 1 206 ? 9.147 10.948 -8.474 1.00 83.50 206 LYS A CA 1
ATOM 1675 C C . LYS A 1 206 ? 8.173 10.773 -7.306 1.00 83.50 206 LYS A C 1
ATOM 1677 O O . LYS A 1 206 ? 8.161 11.598 -6.397 1.00 83.50 206 LYS A O 1
ATOM 1682 N N . ARG A 1 207 ? 7.369 9.705 -7.313 1.00 81.62 207 ARG A N 1
ATOM 1683 C CA . ARG A 1 207 ? 6.514 9.327 -6.175 1.00 81.62 207 ARG A CA 1
ATOM 1684 C C . ARG A 1 207 ? 7.363 9.077 -4.926 1.00 81.62 207 ARG A C 1
ATOM 1686 O O . ARG A 1 207 ? 7.027 9.576 -3.858 1.00 81.62 207 ARG A O 1
ATOM 1693 N N . ASN A 1 208 ? 8.470 8.352 -5.070 1.00 80.62 208 ASN A N 1
ATOM 1694 C CA . ASN A 1 208 ? 9.396 8.077 -3.980 1.00 80.62 208 ASN A CA 1
ATOM 1695 C C . ASN A 1 208 ? 9.978 9.359 -3.378 1.00 80.62 208 ASN A C 1
ATOM 1697 O O . ASN A 1 208 ? 9.926 9.535 -2.170 1.00 80.62 208 ASN A O 1
ATOM 1701 N N . GLN A 1 209 ? 10.420 10.301 -4.207 1.00 78.75 209 GLN A N 1
ATOM 1702 C CA . GLN A 1 209 ? 10.931 11.598 -3.750 1.00 78.75 209 GLN A CA 1
ATOM 1703 C C . GLN A 1 209 ? 9.886 12.419 -2.977 1.00 78.75 209 GLN A C 1
ATOM 1705 O O . GLN A 1 209 ? 10.232 13.155 -2.054 1.00 78.75 209 GLN A O 1
ATOM 1710 N N . LEU A 1 210 ? 8.599 12.305 -3.331 1.00 75.81 210 LEU A N 1
ATOM 1711 C CA . LEU A 1 210 ? 7.522 12.930 -2.556 1.00 75.81 210 LEU A CA 1
ATOM 1712 C C . LEU A 1 210 ? 7.396 12.287 -1.174 1.00 75.81 210 LEU A C 1
ATOM 1714 O O . LEU A 1 210 ? 7.320 13.005 -0.184 1.00 75.81 210 LEU A O 1
ATOM 1718 N N . LEU A 1 211 ? 7.420 10.954 -1.100 1.00 72.75 211 LEU A N 1
ATOM 1719 C CA . LEU A 1 211 ? 7.417 10.213 0.165 1.00 72.75 211 LEU A CA 1
ATOM 1720 C C . LEU A 1 211 ? 8.640 10.549 1.028 1.00 72.75 211 LEU A C 1
ATOM 1722 O O . LEU A 1 211 ? 8.493 10.760 2.232 1.00 72.75 211 LEU A O 1
ATOM 1726 N N . GLU A 1 212 ? 9.815 10.690 0.411 1.00 69.12 212 GLU A N 1
ATOM 1727 C CA . GLU A 1 212 ? 11.053 11.098 1.079 1.00 69.12 212 GLU A CA 1
ATOM 1728 C C . GLU A 1 212 ? 10.920 12.483 1.740 1.00 69.12 212 GLU A C 1
ATOM 1730 O O . GLU A 1 212 ? 11.394 12.691 2.857 1.00 69.12 212 GLU A O 1
ATOM 1735 N N . ALA A 1 213 ? 10.190 13.419 1.123 1.00 66.94 213 ALA A N 1
ATOM 1736 C CA . ALA A 1 213 ? 9.932 14.737 1.709 1.00 66.94 213 ALA A CA 1
ATOM 1737 C C . ALA A 1 213 ? 9.072 14.681 2.990 1.00 66.94 213 ALA A C 1
ATOM 1739 O O . ALA A 1 213 ? 9.194 15.561 3.846 1.00 66.94 213 ALA A O 1
ATOM 1740 N N . PHE A 1 214 ? 8.245 13.643 3.156 1.00 66.69 214 PHE A N 1
ATOM 1741 C CA . PHE A 1 214 ? 7.450 13.412 4.368 1.00 66.69 214 PHE A CA 1
ATOM 1742 C C . PHE A 1 214 ? 8.209 12.633 5.459 1.00 66.69 214 PHE A C 1
ATOM 1744 O O . PHE A 1 214 ? 7.717 12.547 6.584 1.00 66.69 214 PHE A O 1
ATOM 1751 N N . LEU A 1 215 ? 9.423 12.127 5.193 1.00 61.22 215 LEU A N 1
ATOM 1752 C CA . LEU A 1 215 ? 10.245 11.433 6.200 1.00 61.22 215 LEU A CA 1
ATOM 1753 C C . LEU A 1 215 ? 10.768 12.361 7.306 1.00 61.22 215 LEU A C 1
ATOM 1755 O O . LEU A 1 215 ? 11.085 11.882 8.392 1.00 61.22 215 LEU A O 1
ATOM 1759 N N . TYR A 1 216 ? 10.827 13.679 7.078 1.00 55.00 216 TYR A N 1
ATOM 1760 C CA . TYR A 1 216 ? 11.217 14.642 8.121 1.00 55.00 216 TYR A CA 1
ATOM 1761 C C . TYR A 1 216 ? 10.272 14.631 9.329 1.00 55.00 216 TYR A C 1
ATOM 1763 O O . TYR A 1 216 ? 10.679 15.027 10.421 1.00 55.00 216 TYR A O 1
ATOM 1771 N N . ASP A 1 217 ? 9.049 14.130 9.149 1.00 63.53 217 ASP A N 1
ATOM 1772 C CA . ASP A 1 217 ? 8.133 13.821 10.234 1.00 63.53 217 ASP A CA 1
ATOM 1773 C C . ASP A 1 217 ? 7.641 12.372 10.106 1.00 63.53 217 ASP A C 1
ATOM 1775 O O . ASP A 1 217 ? 6.534 12.091 9.641 1.00 63.53 217 ASP A O 1
ATOM 1779 N N . PHE A 1 218 ? 8.477 11.423 10.547 1.00 63.41 218 PHE A N 1
ATOM 1780 C CA . PHE A 1 218 ? 8.133 9.996 10.621 1.00 63.41 218 PHE A CA 1
ATOM 1781 C C . PHE A 1 218 ? 6.792 9.730 11.328 1.00 63.41 218 PHE A C 1
ATOM 1783 O O . PHE A 1 218 ? 6.218 8.657 11.143 1.00 63.41 218 PHE A O 1
ATOM 1790 N N . ILE A 1 219 ? 6.284 10.664 12.142 1.00 65.44 219 ILE A N 1
ATOM 1791 C CA . ILE A 1 219 ? 4.977 10.543 12.790 1.00 65.44 219 ILE A CA 1
ATOM 1792 C C . ILE A 1 219 ? 3.870 10.543 11.735 1.00 65.44 219 ILE A C 1
ATOM 1794 O O . ILE A 1 219 ? 2.978 9.707 11.825 1.00 65.44 219 ILE A O 1
ATOM 1798 N N . LEU A 1 220 ? 3.945 11.381 10.697 1.00 65.88 220 LEU A N 1
ATOM 1799 C CA . LEU A 1 220 ? 2.927 11.446 9.643 1.00 65.88 220 LEU A CA 1
ATOM 1800 C C . LEU A 1 220 ? 2.824 10.136 8.862 1.00 65.88 220 LEU A C 1
ATOM 1802 O O . LEU A 1 220 ? 1.726 9.612 8.703 1.00 65.88 220 LEU A O 1
ATOM 1806 N N . LEU A 1 221 ? 3.948 9.558 8.435 1.00 67.62 221 LEU A N 1
ATOM 1807 C CA . LEU A 1 221 ? 3.938 8.279 7.714 1.00 67.62 221 LEU A CA 1
ATOM 1808 C C . LEU A 1 221 ? 3.436 7.130 8.592 1.00 67.62 221 LEU A C 1
ATOM 1810 O O . LEU A 1 221 ? 2.689 6.271 8.122 1.00 67.62 221 LEU A O 1
ATOM 1814 N N . LYS A 1 222 ? 3.776 7.137 9.885 1.00 69.12 222 LYS A N 1
ATOM 1815 C CA . LYS A 1 222 ? 3.229 6.152 10.818 1.00 69.12 222 LYS A CA 1
ATOM 1816 C C . LYS A 1 222 ? 1.737 6.373 11.093 1.00 69.12 222 LYS A C 1
ATOM 1818 O O . LYS A 1 222 ? 1.007 5.400 11.230 1.00 69.12 222 LYS A O 1
ATOM 1823 N N . LEU A 1 223 ? 1.265 7.618 11.141 1.00 68.69 223 LEU A N 1
ATOM 1824 C CA . LEU A 1 223 ? -0.160 7.936 11.256 1.00 68.69 223 LEU A CA 1
ATOM 1825 C C . LEU A 1 223 ? -0.924 7.506 10.004 1.00 68.69 223 LEU A C 1
ATOM 1827 O O . LEU A 1 223 ? -2.004 6.943 10.134 1.00 68.69 223 LEU A O 1
ATOM 1831 N N . VAL A 1 224 ? -0.361 7.694 8.809 1.00 73.06 224 VAL A N 1
ATOM 1832 C CA . VAL A 1 224 ? -0.935 7.170 7.562 1.00 73.06 224 VAL A CA 1
ATOM 1833 C C . VAL A 1 224 ? -0.993 5.646 7.610 1.00 73.06 224 VAL A C 1
ATOM 1835 O O . VAL A 1 224 ? -2.037 5.082 7.298 1.00 73.06 224 VAL A O 1
ATOM 1838 N N . LEU A 1 225 ? 0.068 4.976 8.073 1.00 72.12 225 LEU A N 1
ATOM 1839 C CA . LEU A 1 225 ? 0.060 3.527 8.276 1.00 72.12 225 LEU A CA 1
ATOM 1840 C C . LEU A 1 225 ? -1.076 3.110 9.224 1.00 72.12 225 LEU A C 1
ATOM 1842 O O . LEU A 1 225 ? -1.859 2.233 8.880 1.00 72.12 225 LEU A O 1
ATOM 1846 N N . ILE A 1 226 ? -1.229 3.786 10.366 1.00 69.06 226 ILE A N 1
ATOM 1847 C CA . ILE A 1 226 ? -2.311 3.541 11.334 1.00 69.06 226 ILE A CA 1
ATOM 1848 C C . ILE A 1 226 ? -3.691 3.763 10.698 1.00 69.06 226 ILE A C 1
ATOM 1850 O O . ILE A 1 226 ? -4.580 2.925 10.837 1.00 69.06 226 ILE A O 1
ATOM 1854 N N . VAL A 1 227 ? -3.881 4.873 9.982 1.00 72.00 227 VAL A N 1
ATOM 1855 C CA . VAL A 1 227 ? -5.151 5.209 9.328 1.00 72.00 227 VAL A CA 1
ATOM 1856 C C . VAL A 1 227 ? -5.493 4.169 8.271 1.00 72.00 227 VAL A C 1
ATOM 1858 O O . VAL A 1 227 ? -6.625 3.699 8.254 1.00 72.00 227 VAL A O 1
ATOM 1861 N N . LEU A 1 228 ? -4.546 3.769 7.424 1.00 67.75 228 LEU A N 1
ATOM 1862 C CA . LEU A 1 228 ? -4.770 2.753 6.395 1.00 67.75 228 LEU A CA 1
ATOM 1863 C C . LEU A 1 228 ? -5.094 1.391 7.013 1.00 67.75 228 LEU A C 1
ATOM 1865 O O . LEU A 1 228 ? -6.046 0.741 6.597 1.00 67.75 228 LEU A O 1
ATOM 1869 N N . VAL A 1 229 ? -4.374 0.999 8.065 1.00 64.94 229 VAL A N 1
ATOM 1870 C CA . VAL A 1 22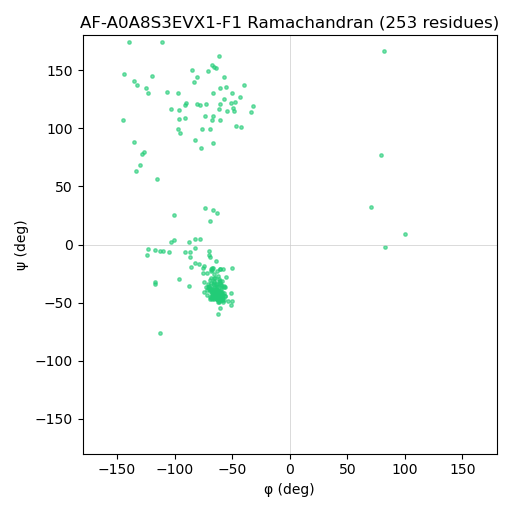9 ? -4.619 -0.246 8.807 1.00 64.94 229 VAL A CA 1
ATOM 1871 C C . VAL A 1 229 ? -6.021 -0.296 9.415 1.00 64.94 229 VAL A C 1
ATOM 1873 O O . VAL A 1 229 ? -6.617 -1.371 9.490 1.00 64.94 229 VAL A O 1
ATOM 1876 N N . LEU A 1 230 ? -6.554 0.846 9.851 1.00 65.38 230 LEU A N 1
ATOM 1877 C CA . LEU A 1 230 ? -7.817 0.922 10.590 1.00 65.38 230 LEU A CA 1
ATOM 1878 C C . LEU A 1 230 ? -8.999 1.441 9.756 1.00 65.38 230 LEU A C 1
ATOM 1880 O O . LEU A 1 230 ? -10.138 1.408 10.223 1.00 65.38 230 LEU A O 1
ATOM 1884 N N . SER A 1 231 ? -8.770 1.894 8.524 1.00 65.38 231 SER A N 1
ATOM 1885 C CA . SER A 1 231 ? -9.827 2.408 7.651 1.00 65.38 231 SER A CA 1
ATOM 1886 C C . SER A 1 231 ? -10.305 1.321 6.707 1.00 65.38 231 SER A C 1
ATOM 1888 O O . SER A 1 231 ? -9.575 0.901 5.818 1.00 65.38 231 SER A O 1
ATOM 1890 N N . SER A 1 232 ? -11.565 0.895 6.799 1.00 55.09 232 SER A N 1
ATOM 1891 C CA . SER A 1 232 ? -12.145 0.068 5.737 1.00 55.09 232 SER A CA 1
ATOM 1892 C C . SER A 1 232 ? -12.507 0.961 4.544 1.00 55.09 232 SER A C 1
ATOM 1894 O O . SER A 1 232 ? -13.651 1.402 4.403 1.00 55.09 232 SER A O 1
ATOM 1896 N N . SER A 1 233 ? -11.548 1.266 3.671 1.00 53.44 233 SER A N 1
ATOM 1897 C CA . SER A 1 233 ? -11.892 1.837 2.369 1.00 53.44 233 SER A CA 1
ATOM 1898 C C . SER A 1 233 ? -12.847 0.865 1.682 1.00 53.44 233 SER A C 1
ATOM 1900 O O . SER A 1 233 ? -12.560 -0.326 1.554 1.00 53.44 23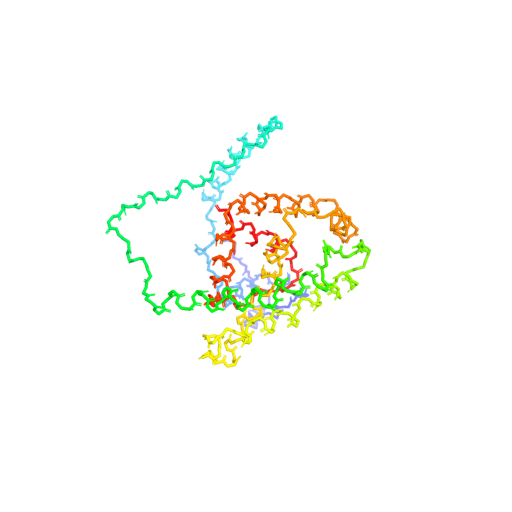3 SER A O 1
ATOM 1902 N N . ASN A 1 234 ? -14.012 1.363 1.268 1.00 43.25 234 ASN A N 1
ATOM 1903 C CA . ASN A 1 234 ? -15.102 0.589 0.667 1.00 43.25 234 ASN A CA 1
ATOM 1904 C C . ASN A 1 234 ? -14.772 0.169 -0.783 1.00 43.25 234 ASN A C 1
ATOM 1906 O O . ASN A 1 234 ? -15.671 0.089 -1.621 1.00 43.25 234 ASN A O 1
ATOM 1910 N N . SER A 1 235 ? -13.487 -0.054 -1.085 1.00 47.75 235 SER A N 1
ATOM 1911 C CA . SER A 1 235 ? -12.999 -0.514 -2.379 1.00 47.75 235 SER A CA 1
ATOM 1912 C C . SER A 1 235 ? -13.503 -1.936 -2.607 1.00 47.75 235 SER A C 1
ATOM 1914 O O . SER A 1 235 ? -12.914 -2.934 -2.200 1.00 47.75 235 SER A O 1
ATOM 1916 N N . ARG A 1 236 ? -14.706 -2.012 -3.167 1.00 40.91 236 ARG A N 1
ATOM 1917 C CA . ARG A 1 236 ? -15.286 -3.209 -3.753 1.00 40.91 236 ARG A CA 1
ATOM 1918 C C . ARG A 1 236 ? -14.977 -3.087 -5.242 1.00 40.91 236 ARG A C 1
ATOM 1920 O O . ARG A 1 236 ? -15.604 -2.262 -5.899 1.00 40.91 236 ARG A O 1
ATOM 1927 N N . ASN A 1 237 ? -14.047 -3.898 -5.740 1.00 41.94 237 ASN A N 1
ATOM 1928 C CA . ASN A 1 237 ? -13.534 -3.919 -7.122 1.00 41.94 237 ASN A CA 1
ATOM 1929 C C . ASN A 1 237 ? -12.491 -2.844 -7.455 1.00 41.94 237 ASN A C 1
ATOM 1931 O O . ASN A 1 237 ? -12.785 -1.900 -8.187 1.00 41.94 237 ASN A O 1
ATOM 1935 N N . ILE A 1 238 ? -11.255 -3.043 -7.007 1.00 43.94 238 ILE A N 1
ATOM 1936 C CA . ILE A 1 238 ? -10.107 -2.627 -7.812 1.00 43.94 238 ILE A CA 1
ATOM 1937 C C . ILE A 1 238 ? -9.568 -3.912 -8.436 1.00 43.94 238 ILE A C 1
ATOM 1939 O O . ILE A 1 238 ? -9.223 -4.851 -7.723 1.00 43.94 238 ILE A O 1
ATOM 1943 N N . ASP A 1 239 ? -9.615 -3.998 -9.764 1.00 40.25 239 ASP A N 1
ATOM 1944 C CA . ASP A 1 239 ? -8.943 -5.067 -10.495 1.00 40.25 239 ASP A CA 1
ATOM 1945 C C . ASP A 1 239 ? -7.428 -4.847 -10.317 1.00 40.25 239 ASP A C 1
ATOM 1947 O O . ASP A 1 239 ? -6.868 -3.902 -10.869 1.00 40.25 239 ASP A O 1
ATOM 1951 N N . ASP A 1 240 ? -6.790 -5.701 -9.509 1.00 45.72 240 ASP A N 1
ATOM 1952 C CA . ASP A 1 240 ? -5.403 -5.640 -8.992 1.00 45.72 240 ASP A CA 1
ATOM 1953 C C . ASP A 1 240 ? -4.273 -5.714 -10.056 1.00 45.72 240 ASP A C 1
ATOM 1955 O O . ASP A 1 240 ? -3.172 -6.191 -9.783 1.00 45.72 240 ASP A O 1
ATOM 1959 N N . VAL A 1 241 ? -4.503 -5.282 -11.300 1.00 46.94 241 VAL A N 1
ATOM 1960 C CA . VAL A 1 241 ? -3.549 -5.483 -12.412 1.00 46.94 241 VAL A CA 1
ATOM 1961 C C . VAL A 1 241 ? -3.107 -4.180 -13.088 1.00 46.94 241 VAL A C 1
ATOM 1963 O O . VAL A 1 241 ? -2.239 -4.216 -13.958 1.00 46.94 241 VAL A O 1
ATOM 1966 N N . ASP A 1 242 ? -3.645 -3.020 -12.700 1.00 48.00 242 ASP A N 1
ATOM 1967 C CA . ASP A 1 242 ? -3.274 -1.748 -13.331 1.00 48.00 242 ASP A CA 1
ATOM 1968 C C . ASP A 1 242 ? -2.199 -0.991 -12.529 1.00 48.00 242 ASP A C 1
ATOM 1970 O O . ASP A 1 242 ? -2.474 -0.323 -11.531 1.00 48.00 242 ASP A O 1
ATOM 1974 N N . LEU A 1 243 ? -0.943 -1.109 -12.970 1.00 49.03 243 LEU A N 1
ATOM 1975 C CA . LEU A 1 243 ? 0.215 -0.449 -12.357 1.00 49.03 243 LEU A CA 1
ATOM 1976 C C . LEU A 1 243 ? 0.108 1.089 -12.412 1.00 49.03 243 LEU A C 1
ATOM 1978 O O . LEU A 1 243 ? 0.652 1.769 -11.537 1.00 49.03 243 LEU A O 1
ATOM 1982 N N . ASP A 1 244 ? -0.612 1.633 -13.401 1.00 48.16 244 ASP A N 1
ATOM 1983 C CA . ASP A 1 244 ? -0.883 3.071 -13.494 1.00 48.16 244 ASP A CA 1
ATOM 1984 C C . ASP A 1 244 ? -1.825 3.518 -12.362 1.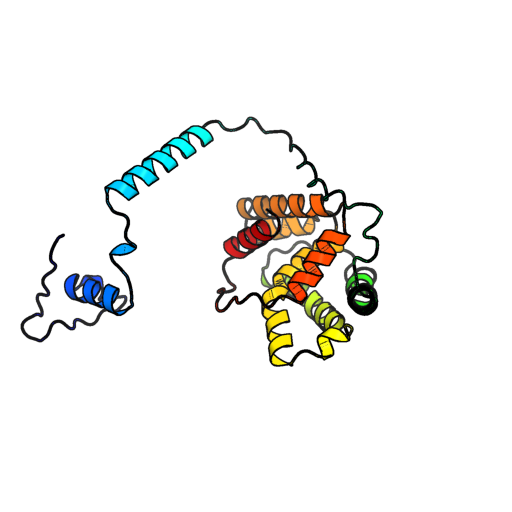00 48.16 244 ASP A C 1
ATOM 1986 O O . ASP A 1 244 ? -1.583 4.552 -11.740 1.00 48.16 244 ASP A O 1
ATOM 1990 N N . LEU A 1 245 ? -2.815 2.692 -12.000 1.00 51.31 245 LEU A N 1
ATOM 1991 C CA . LEU A 1 245 ? -3.721 2.956 -10.878 1.00 51.31 245 LEU A CA 1
ATOM 1992 C C . LEU A 1 245 ? -2.985 2.923 -9.530 1.00 51.31 245 LEU A C 1
ATOM 1994 O O . LEU A 1 245 ? -3.211 3.784 -8.689 1.00 51.31 245 LEU A O 1
ATOM 1998 N N . ILE A 1 246 ? -2.041 1.993 -9.341 1.00 49.53 246 ILE A N 1
ATOM 1999 C CA . ILE A 1 246 ? -1.218 1.913 -8.118 1.00 49.53 246 ILE A CA 1
ATOM 2000 C C . ILE A 1 246 ? -0.346 3.169 -7.957 1.00 49.53 246 ILE A C 1
ATOM 2002 O O . ILE A 1 246 ? -0.196 3.691 -6.845 1.00 49.53 246 ILE A O 1
ATOM 2006 N N . CYS A 1 247 ? 0.229 3.668 -9.056 1.00 49.59 247 CYS A N 1
ATOM 2007 C CA . CYS A 1 247 ? 1.015 4.901 -9.048 1.00 49.59 247 CYS A CA 1
ATOM 2008 C C . CYS A 1 247 ? 0.145 6.125 -8.733 1.00 49.59 247 CYS A C 1
ATOM 2010 O O . CYS A 1 247 ? 0.529 6.942 -7.893 1.00 49.59 247 CYS A O 1
ATOM 2012 N N . ASP A 1 248 ? -1.019 6.231 -9.372 1.00 49.22 248 ASP A N 1
ATOM 2013 C CA . ASP A 1 248 ? -1.923 7.373 -9.233 1.00 49.22 248 ASP A CA 1
ATOM 2014 C C . ASP A 1 248 ? -2.627 7.403 -7.864 1.00 49.22 248 ASP A C 1
ATOM 2016 O O . ASP A 1 248 ? -2.713 8.467 -7.248 1.00 49.22 248 ASP A O 1
ATOM 2020 N N . ASP A 1 249 ? -3.037 6.252 -7.322 1.00 50.81 249 ASP A N 1
ATOM 2021 C CA . ASP A 1 249 ? -3.651 6.160 -5.991 1.00 50.81 249 ASP A CA 1
ATOM 2022 C C . ASP A 1 249 ? -2.640 6.502 -4.889 1.00 50.81 249 ASP A C 1
ATOM 2024 O O . ASP A 1 249 ? -2.965 7.244 -3.960 1.00 50.81 249 ASP A O 1
ATOM 2028 N N . SER A 1 250 ? -1.386 6.054 -5.021 1.00 46.22 250 SER A N 1
ATOM 2029 C CA . SER A 1 250 ? -0.319 6.401 -4.069 1.00 46.22 250 SER A CA 1
ATOM 2030 C C . SER A 1 250 ? -0.021 7.903 -4.062 1.00 46.22 250 SER A C 1
ATOM 2032 O O . SER A 1 250 ? 0.246 8.479 -3.008 1.00 46.22 250 SER A O 1
ATOM 2034 N N . LEU A 1 251 ? -0.085 8.550 -5.230 1.00 50.00 251 LEU A N 1
ATOM 2035 C CA . LEU A 1 251 ? 0.053 10.001 -5.349 1.00 50.00 251 LEU A CA 1
ATOM 2036 C C . LEU A 1 251 ? -1.163 10.734 -4.769 1.00 50.00 251 LEU A C 1
ATOM 2038 O O . LEU A 1 251 ? -0.980 11.765 -4.130 1.00 50.00 251 LEU A O 1
ATOM 2042 N N . SER A 1 252 ? -2.374 10.190 -4.930 1.00 50.06 252 SER A N 1
ATOM 2043 C CA . SER A 1 252 ? -3.613 10.791 -4.416 1.00 50.06 252 SER A CA 1
ATOM 2044 C C . SER A 1 252 ? -3.691 10.847 -2.885 1.00 50.06 252 SER A C 1
ATOM 2046 O O . SER A 1 252 ? -4.319 11.746 -2.335 1.00 50.06 252 SER A O 1
ATOM 2048 N N . ILE A 1 253 ? -3.033 9.911 -2.189 1.00 44.66 253 ILE A N 1
ATOM 2049 C CA . ILE A 1 253 ? -2.973 9.874 -0.718 1.00 44.66 253 ILE A CA 1
ATOM 2050 C C . ILE A 1 253 ? -2.077 10.998 -0.165 1.00 44.66 253 ILE A C 1
ATOM 2052 O O . ILE A 1 253 ? -2.239 11.406 0.984 1.00 44.66 253 ILE A O 1
ATOM 2056 N N . LEU A 1 254 ? -1.133 11.496 -0.970 1.00 40.84 254 LEU A N 1
ATOM 2057 C CA . LEU A 1 254 ? -0.059 12.400 -0.537 1.00 40.84 254 LEU A CA 1
ATOM 2058 C C . LEU A 1 254 ? -0.114 13.791 -1.192 1.00 40.84 254 LEU A C 1
ATOM 2060 O O . LEU A 1 254 ? 0.707 14.646 -0.855 1.00 40.84 254 LEU A O 1
ATOM 2064 N N . SER A 1 255 ? -1.037 14.008 -2.136 1.00 35.94 255 SER A N 1
ATOM 2065 C CA . SER A 1 255 ? -1.298 15.288 -2.815 1.00 35.94 255 SER A CA 1
ATOM 2066 C C . SER A 1 255 ? -2.408 16.081 -2.140 1.00 35.94 255 SER A C 1
ATOM 2068 O O . SER A 1 255 ? -2.232 17.307 -1.973 1.00 35.94 255 SER A O 1
#

Sequence (255 aa):
TRDFICQNGQNGGDCLITYKYRRSCNCCRLAKCFRVGMKKSFILTDEERESRNKVVAENRLKRGKIPKPQTIVWMQLPKLLSVSPNSAQYLSPLDDGRLSNIFHAYEKTCIAARNTQFPSFPAAKYDSLHDFFNEISLAFPVFVEYFKQIPEFENITMDDRIRLLKNHFCIIVNINEFLMHPETSSNLVATWTNLFGIDVTERLLKRNQLLEAFLYDFILLKLVLIVLVLSSSNSRNIDDVDLDLICDDSLSILS

Nearest PDB structures (foldseek):
  4wvd-assembly1_A  TM=6.284E-01  e=2.001E-01  Homo sapiens
  6a5z-assembly1_A  TM=6.724E-01  e=4.902E-01  Homo sapiens
  5yxl-assembly1_A  TM=6.438E-01  e=5.415E-01  Homo sapiens
  4qe8-assembly1_A  TM=6.589E-01  e=5.691E-01  Homo sapiens

Solvent-accessible surface area (backbone atoms only — not comparable to full-atom values): 15337 Å² total; per-residue (Å²): 130,90,83,60,76,52,86,67,54,88,66,83,59,75,67,76,72,45,93,88,44,42,82,77,39,66,27,40,42,53,53,47,45,45,73,77,64,56,58,74,89,77,53,74,50,72,68,56,46,51,53,50,49,50,54,51,49,54,52,47,58,64,55,68,58,70,73,68,86,68,71,83,70,74,74,76,71,77,80,71,79,85,72,67,88,86,59,84,73,86,63,54,76,66,55,49,48,51,53,49,39,51,50,53,20,40,50,70,28,53,52,45,41,32,76,74,76,45,87,52,65,50,84,54,64,38,78,45,71,67,62,48,48,54,58,60,53,63,50,50,64,41,51,55,52,24,50,70,54,19,73,73,56,73,73,51,54,72,71,55,52,54,48,39,46,70,76,34,44,70,60,50,51,57,53,48,47,44,80,76,42,73,60,88,38,70,32,39,55,48,20,36,33,59,69,63,31,61,77,51,32,54,53,50,50,53,52,48,55,55,54,45,68,48,54,86,42,57,64,57,59,50,48,50,51,51,48,49,66,70,46,81,72,84,77,77,82,73,77,94,77,52,68,68,55,56,56,51,53,59,46,63,78,75,108

InterPro domains:
  IPR001628 Zinc finger, nuclear hormone receptor-type [PF00105] (10-40)
  IPR001628 Zinc finger, nuclear hormone receptor-type [PS51030] (1-45)
  IPR001723 Nuclear hormone receptor [PR00398] (34-44)
  IPR001723 Nuclear hormone receptor [PR00398] (135-156)
  IPR001723 Nuclear hormone receptor [PR00398] (156-172)
  IPR001723 Nuclear hormone receptor [PR00398] (211-226)
  IPR001728 Thyroid hormone receptor [PR00546] (36-52)
  IPR001728 Thyroid hormone receptor [PR00546] (53-71)
  IPR001728 Thyroid hormone receptor [PR00546] (132-153)
  IPR001728 Thyroid hormone receptor [PR00546] (158-177)
  IPR013088 Zinc finger, NHR/GATA-type [G3DSA:3.30.50.10] (1-73)
  IPR035500 Nuclear hormone receptor-like domain superfamily [G3DSA:1.10.565.10] (89-236)
  IPR035500 Nuclear hormone receptor-like domain superfamily [SSF48508] (99-181)
  IPR050234 Nuclear hormone receptor family NR1 subfamily [PTHR24082] (11-191)

Secondary structure (DSSP, 8-state):
-PPPPPTTTTSTT-----TTTTTS-HHHHHHHHHHTT--GGGSPPHHHHHHHHHHHHHHHHHHTS-------------------GGG---S-HHHHHHHHHHHHHHIIIIIHHHHHT-SSSSSS--S-HHHHHHHHHTHHHHHHHHHHT-TTGGGS-HHHHHHHHHHHHHHHHHHHHHHH-SS--HHHHHHHHHHH-HHHHHHHHHHHHHHHHHGGGHHHHHHHHHHHHH---------TT-HHHHHHHHHHTT-

Organism: NCBI:txid392030

Foldseek 3Di:
DDAFDFPVVVPDLQDDCDPVCVVVGPNNNVVVCVVVPDDPVPDDDPVRVVVVVVVVVVVVVVVVPPPPPPDPPQDPDPPDPPDDPPPPCPDDPVVVVQLVQLVVLCCVFLVVCCVPPNVDPPPAADLDPVVNVVSLVVCVVSVVSSLVSRVVSVVDDPVVLVLLCVVCVVVLSVLSNCVSPLDDDPSNLNNCCNHPNDVLSVLVNVLSVLSSSCVVPVVVSVVVSVCSSPDNPVPPDDPPPDPVCVSVVSVVVRD

pLDDT: mean 75.42, std 17.02, range [33.81, 96.31]